Protein AF-A0A9W7BAG3-F1 (afdb_monomer)

Organism: NCBI:txid1606541

Mean predicted aligned error: 18.71 Å

Solvent-accessible surface area (backbone atoms only — not comparable to full-atom values): 19758 Å² total; per-residue (Å²): 133,78,56,61,66,63,49,52,52,49,26,45,63,66,62,40,63,41,40,92,86,76,67,44,75,57,48,69,66,54,30,44,53,49,43,56,49,46,57,57,50,48,70,76,49,62,87,47,95,82,71,78,76,61,87,60,51,58,38,55,54,50,51,54,59,67,64,69,66,74,93,66,67,92,86,47,59,72,59,51,52,50,51,52,49,53,49,29,53,51,48,28,64,55,56,59,51,60,64,76,71,51,81,78,77,79,79,56,95,79,61,89,77,81,78,69,74,63,63,65,50,52,60,56,49,54,54,52,51,55,56,53,65,74,70,69,81,72,89,81,87,78,89,73,80,80,89,81,87,84,84,83,85,85,82,77,89,83,78,68,77,76,58,55,62,62,49,50,62,48,52,52,51,52,48,54,51,48,51,53,49,52,48,51,51,52,51,50,50,53,52,49,53,52,53,51,53,50,51,54,52,50,54,52,50,48,54,50,51,53,49,52,53,49,54,52,47,52,54,49,53,52,49,54,50,51,51,53,49,53,52,52,54,50,54,51,50,52,52,51,55,50,51,50,53,54,50,56,49,52,52,52,53,48,52,51,50,50,51,50,51,52,50,52,50,54,50,52,53,52,50,51,52,52,48,52,54,50,54,52,49,54,49,51,54,50,51,52,52,49,50,51,53,50,51,50,49,54,48,51,64,39,41,11,75,71,80,62,50,66,30,93,44,69,90,52,57,42,70,59,94,89,43,46,16,61,35,73,67,48,52,56,63,70,81,106

Secondary structure (DSSP, 8-state):
---HHHHHHHHHHTT--B-TTT-PBPPHHHHHHHHHHHHHHHHHHTTSTT-PPPSS-HHHHHHHHHH------TT-HHHHHHHHHHHHHHHHHHS--GGGTSSSS---SS------THHHHHHHHHHHHHHHHHHS-S---------SS-SSS-S--SSTTSHHHHHHHHHHHHHHHHHHHHHHHHHHHHHHHHHHHHHHHHHHHHHHHHHHHHHHHHHHHHHHHHHHHHHHHHHHHHHHHHHHHHHHHHHHHHHHHHHHHHHHHHHHHHHHHHHHHHHHHHHHHHHHHHHHHHHHHHHHT-B-TTT-PBPS-GGG-EEETTEEESSHHHHHHH--

pLDDT: mean 80.04, std 18.03, range [38.84, 98.44]

Radius of gyration: 63.0 Å; Cα contacts (8 Å, |Δi|>4): 132; chains: 1; bounding box: 137×54×191 Å

Sequence (336 aa):
LFDPLSLSAYVISRNKFESPLTRQEMTQADCKRLDEHLAKYKHHFASNDFYEPASVSVSEAYALYKSIKVDAPSADQDRLDAIRSVAGMALQNLFSYNVWRSGAVQSHEEGLTIIDDDELVAEASDEYFRSNNAAGLNEGGMDEVFPELSLEATRKGEGYKADIEGVKGVVERAAEEKEREDERRREEERRRRVVEARLRVERAAERRRLKLMHEDRIKRESREEAEKRTMVEEARRDIEEWRKRMFDEAERTKEERDKIKKAAKKKRDKERQKEKKRVERERKEIEEKQKKIEEEKKMASLKCTKCGEGIPRPSDVFVRSELPFCSTKCSRSHFL

Structure (mmCIF, N/CA/C/O backbone):
data_AF-A0A9W7BAG3-F1
#
_entry.id   AF-A0A9W7BAG3-F1
#
loop_
_atom_site.group_PDB
_atom_site.id
_atom_site.type_symbol
_atom_site.label_atom_id
_atom_site.label_alt_id
_atom_site.label_comp_id
_atom_site.label_asym_id
_atom_site.label_entity_id
_atom_site.label_seq_id
_atom_site.pdbx_PDB_ins_code
_atom_site.Cartn_x
_atom_site.Cartn_y
_atom_site.Cartn_z
_atom_site.occupancy
_atom_site.B_iso_or_equiv
_atom_site.auth_seq_id
_atom_site.auth_comp_id
_atom_site.auth_asym_id
_atom_site.auth_atom_id
_atom_site.pdbx_PDB_model_num
ATOM 1 N N . LEU A 1 1 ? 17.141 34.973 -18.698 1.00 65.69 1 LEU A N 1
ATOM 2 C CA . LEU A 1 1 ? 15.781 34.579 -18.264 1.00 65.69 1 LEU A CA 1
ATOM 3 C C . LEU A 1 1 ? 15.817 33.091 -17.968 1.00 65.69 1 LEU A C 1
ATOM 5 O O . LEU A 1 1 ? 16.416 32.375 -18.758 1.00 65.69 1 LEU A O 1
ATOM 9 N N . PHE A 1 2 ? 15.281 32.648 -16.829 1.00 79.81 2 PHE A N 1
ATOM 10 C CA . PHE A 1 2 ? 15.176 31.212 -16.557 1.00 79.81 2 PHE A CA 1
ATOM 11 C C . PHE A 1 2 ? 14.134 30.597 -17.482 1.00 79.81 2 PHE A C 1
ATOM 13 O O . PHE A 1 2 ? 13.096 31.211 -17.734 1.00 79.81 2 PHE A O 1
ATOM 20 N N . ASP A 1 3 ? 14.420 29.392 -17.960 1.00 86.75 3 ASP A N 1
ATOM 21 C CA . ASP A 1 3 ? 13.412 28.551 -18.585 1.00 86.75 3 ASP A CA 1
ATOM 22 C C . ASP A 1 3 ? 12.251 28.342 -17.583 1.00 86.75 3 ASP A C 1
ATOM 24 O O . ASP A 1 3 ? 12.504 27.970 -16.429 1.00 86.75 3 ASP A O 1
ATOM 28 N N . PRO A 1 4 ? 10.991 28.635 -17.966 1.00 87.25 4 PRO A N 1
ATOM 29 C CA . PRO A 1 4 ? 9.834 28.511 -17.078 1.00 87.25 4 PRO A CA 1
ATOM 30 C C . PRO A 1 4 ? 9.686 27.106 -16.489 1.00 87.25 4 PRO A C 1
ATOM 32 O O . PRO A 1 4 ? 9.274 26.975 -15.334 1.00 87.25 4 PRO A O 1
ATOM 35 N N . LEU A 1 5 ? 10.051 26.066 -17.247 1.00 85.62 5 LEU A N 1
ATOM 36 C CA . LEU A 1 5 ? 9.988 24.689 -16.776 1.00 85.62 5 LEU A CA 1
ATOM 37 C C . LEU A 1 5 ? 10.991 24.464 -15.643 1.00 85.62 5 LEU A C 1
ATOM 39 O O . LEU A 1 5 ? 10.605 24.073 -14.540 1.00 85.62 5 LEU A O 1
ATOM 43 N N . SER A 1 6 ? 12.252 24.816 -15.881 1.00 85.75 6 SER A N 1
ATOM 44 C CA . SER A 1 6 ? 13.327 24.749 -14.889 1.00 85.75 6 SER A CA 1
ATOM 45 C C . SER A 1 6 ? 13.012 25.555 -13.625 1.00 85.75 6 SER A C 1
ATOM 47 O O . SER A 1 6 ? 13.254 25.088 -12.510 1.00 85.75 6 SER A O 1
ATOM 49 N N . LEU A 1 7 ? 12.422 26.746 -13.776 1.00 89.75 7 LEU A N 1
ATOM 50 C CA . LEU A 1 7 ? 12.014 27.579 -12.644 1.00 89.75 7 LEU A CA 1
ATOM 51 C C . LEU A 1 7 ? 10.893 26.925 -11.823 1.00 89.75 7 LEU A C 1
ATOM 53 O O . LEU A 1 7 ? 10.971 26.908 -10.596 1.00 89.75 7 LEU A O 1
ATOM 57 N N . SER A 1 8 ? 9.877 26.357 -12.479 1.00 88.69 8 SER A N 1
ATOM 58 C CA . SER A 1 8 ? 8.786 25.654 -11.791 1.00 88.69 8 SER A CA 1
ATOM 59 C C . SER A 1 8 ? 9.286 24.419 -11.034 1.00 88.69 8 SER A C 1
ATOM 61 O O . SER A 1 8 ? 8.992 24.258 -9.848 1.00 88.69 8 SER A O 1
ATOM 63 N N . ALA A 1 9 ? 10.137 23.610 -11.673 1.00 84.62 9 ALA A N 1
ATOM 64 C CA . ALA A 1 9 ? 10.753 22.443 -11.059 1.00 84.62 9 ALA A CA 1
ATOM 65 C C . ALA A 1 9 ? 11.613 22.834 -9.849 1.00 84.62 9 ALA A C 1
ATOM 67 O O . ALA A 1 9 ? 11.531 22.194 -8.801 1.00 84.62 9 ALA A O 1
ATOM 68 N N . TYR A 1 10 ? 12.396 23.913 -9.949 1.00 87.44 10 TYR A N 1
ATOM 69 C CA . TYR A 1 10 ? 13.210 24.414 -8.842 1.00 87.44 10 TYR A CA 1
ATOM 70 C C . TYR A 1 10 ? 12.358 24.830 -7.637 1.00 87.44 10 TYR A C 1
ATOM 72 O O . TYR A 1 10 ? 12.598 24.365 -6.523 1.00 87.44 10 TYR A O 1
ATOM 80 N N . VAL A 1 11 ? 11.352 25.679 -7.858 1.00 90.00 11 VAL A N 1
ATOM 81 C CA . VAL A 1 11 ? 10.529 26.248 -6.781 1.00 90.00 11 VAL A CA 1
ATOM 82 C C . VAL A 1 11 ? 9.774 25.157 -6.020 1.00 90.00 11 VAL A C 1
ATOM 84 O O . VAL A 1 11 ? 9.740 25.162 -4.785 1.00 90.00 11 VAL A O 1
ATOM 87 N N . ILE A 1 12 ? 9.226 24.182 -6.746 1.00 85.56 12 ILE A N 1
ATOM 88 C CA . ILE A 1 12 ? 8.443 23.103 -6.149 1.00 85.56 12 ILE A CA 1
ATOM 89 C C . ILE A 1 12 ? 9.343 22.046 -5.505 1.00 85.56 12 ILE A C 1
ATOM 91 O O . ILE A 1 12 ? 9.090 21.645 -4.371 1.00 85.56 12 ILE A O 1
ATOM 95 N N . SER A 1 13 ? 10.434 21.643 -6.168 1.00 82.25 13 SER A N 1
ATOM 96 C CA . SER A 1 13 ? 11.367 20.663 -5.595 1.00 82.25 13 SER A CA 1
ATOM 97 C C . SER A 1 13 ? 12.042 21.180 -4.332 1.00 82.25 13 SER A C 1
ATOM 99 O O . SER A 1 13 ? 12.207 20.445 -3.366 1.00 82.25 13 SER A O 1
ATOM 101 N N . ARG A 1 14 ? 12.394 22.463 -4.278 1.00 83.75 14 ARG A N 1
ATOM 102 C CA . ARG A 1 14 ? 12.977 23.049 -3.068 1.00 83.75 14 ARG A CA 1
ATOM 103 C C . ARG A 1 14 ? 11.933 23.411 -2.019 1.00 83.75 14 ARG A C 1
ATOM 105 O O . ARG A 1 14 ? 12.333 23.753 -0.910 1.00 83.75 14 ARG A O 1
ATOM 112 N N . ASN A 1 15 ? 10.641 23.338 -2.350 1.00 84.75 15 ASN A N 1
ATOM 113 C CA . ASN A 1 15 ? 9.541 23.844 -1.530 1.00 84.75 15 ASN A CA 1
ATOM 114 C C . ASN A 1 15 ? 9.804 25.289 -1.049 1.00 84.75 15 ASN A C 1
ATOM 116 O O . ASN A 1 15 ? 9.555 25.646 0.105 1.00 84.75 15 ASN A O 1
ATOM 120 N N . LYS A 1 16 ? 10.398 26.102 -1.933 1.00 88.75 16 LYS A N 1
ATOM 121 C CA . LYS A 1 16 ? 10.811 27.488 -1.682 1.00 88.75 16 LYS A CA 1
ATOM 122 C C . LYS A 1 16 ? 10.316 28.352 -2.828 1.00 88.75 16 LYS A C 1
ATOM 124 O O . LYS A 1 16 ? 10.914 28.384 -3.901 1.00 88.75 16 LYS A O 1
ATOM 129 N N . PHE A 1 17 ? 9.217 29.054 -2.581 1.00 92.25 17 PHE A N 1
ATOM 130 C CA . PHE A 1 17 ? 8.607 29.985 -3.527 1.00 92.25 17 PHE A CA 1
ATOM 131 C C . PHE A 1 17 ? 9.328 31.328 -3.483 1.00 92.25 17 PHE A C 1
ATOM 133 O O . PHE A 1 17 ? 8.771 32.338 -3.069 1.00 92.25 17 PHE A O 1
ATOM 140 N N . GLU A 1 18 ? 10.591 31.313 -3.896 1.00 94.25 18 GLU A N 1
ATOM 141 C CA . GLU A 1 18 ? 11.476 32.470 -3.983 1.00 94.25 18 GLU A CA 1
ATOM 142 C C . GLU A 1 18 ? 12.149 32.492 -5.357 1.00 94.25 18 GLU A C 1
ATOM 144 O O . GLU A 1 18 ? 12.493 31.452 -5.924 1.00 94.25 18 GLU A O 1
ATOM 149 N N . SER A 1 19 ? 12.383 33.690 -5.885 1.00 89.88 19 SER A N 1
ATOM 150 C CA . SER A 1 19 ? 13.170 33.860 -7.105 1.00 89.88 19 SER A CA 1
ATOM 151 C C . SER A 1 19 ? 14.624 33.428 -6.862 1.00 89.88 19 SER A C 1
ATOM 153 O O . SER A 1 19 ? 15.270 33.977 -5.966 1.00 89.88 19 SER A O 1
ATOM 155 N N . PRO A 1 20 ? 15.202 32.513 -7.664 1.00 87.44 20 PRO A N 1
ATOM 156 C CA . PRO A 1 20 ? 16.574 32.043 -7.456 1.00 87.44 20 PRO A CA 1
ATOM 157 C C . PRO A 1 20 ? 17.629 33.149 -7.625 1.00 87.44 20 PRO A C 1
ATOM 159 O O . PRO A 1 20 ? 18.723 33.035 -7.076 1.00 87.44 20 PRO A O 1
ATOM 162 N N . LEU A 1 21 ? 17.311 34.229 -8.352 1.00 87.69 21 LEU A N 1
ATOM 163 C CA . LEU A 1 21 ? 18.222 35.360 -8.563 1.00 87.69 21 LEU A CA 1
ATOM 164 C C . LEU A 1 21 ? 18.123 36.408 -7.465 1.00 87.69 21 LEU A C 1
ATOM 166 O O . LEU A 1 21 ? 19.133 36.851 -6.930 1.00 87.69 21 LEU A O 1
ATOM 170 N N . THR A 1 22 ? 16.900 36.842 -7.167 1.00 91.81 22 THR A N 1
ATOM 171 C CA . THR A 1 22 ? 16.671 37.982 -6.273 1.00 91.81 22 THR A CA 1
ATOM 172 C C . THR A 1 22 ? 16.445 37.551 -4.833 1.00 91.81 22 THR A C 1
ATOM 174 O O . THR A 1 22 ? 16.471 38.398 -3.946 1.00 91.81 22 THR A O 1
ATOM 177 N N . ARG A 1 23 ? 16.212 36.250 -4.594 1.00 91.62 23 ARG A N 1
ATOM 178 C CA . ARG A 1 23 ? 15.784 35.677 -3.305 1.00 91.62 23 ARG A CA 1
ATOM 179 C C . ARG A 1 23 ? 14.525 36.335 -2.736 1.00 91.62 23 ARG A C 1
ATOM 181 O O . ARG A 1 23 ? 14.248 36.241 -1.548 1.00 91.62 23 ARG A O 1
ATOM 188 N N . GLN A 1 24 ? 13.771 37.032 -3.582 1.00 94.50 24 GLN A N 1
ATOM 189 C CA . GLN A 1 24 ? 12.515 37.652 -3.200 1.00 94.50 24 GLN A CA 1
ATOM 190 C C . GLN A 1 24 ? 11.423 36.584 -3.191 1.00 94.50 24 GLN A C 1
ATOM 192 O O . GLN A 1 24 ? 11.338 35.789 -4.133 1.00 94.50 24 GLN A O 1
ATOM 197 N N . GLU A 1 25 ? 10.590 36.585 -2.149 1.00 93.75 25 GLU A N 1
ATOM 198 C CA . GLU A 1 25 ? 9.412 35.722 -2.081 1.00 93.75 25 GLU A CA 1
ATOM 199 C C . GLU A 1 25 ? 8.500 35.968 -3.287 1.00 93.75 25 GLU A C 1
ATOM 201 O O . GLU A 1 25 ? 8.155 37.105 -3.617 1.00 93.75 25 GLU A O 1
ATOM 206 N N . MET A 1 26 ? 8.099 34.882 -3.939 1.00 94.50 26 MET A N 1
ATOM 207 C CA . MET A 1 26 ? 7.133 34.907 -5.023 1.00 94.50 26 MET A CA 1
ATOM 208 C C . MET A 1 26 ? 5.734 35.103 -4.452 1.00 94.50 26 MET A C 1
ATOM 210 O O . MET A 1 26 ? 5.315 34.457 -3.482 1.00 94.50 26 MET A O 1
ATOM 214 N N . THR A 1 27 ? 4.976 35.986 -5.087 1.00 96.00 27 THR A N 1
ATOM 215 C CA . THR A 1 27 ? 3.562 36.155 -4.776 1.00 96.00 27 THR A CA 1
ATOM 216 C C . THR A 1 27 ? 2.727 35.102 -5.503 1.00 96.00 27 THR A C 1
ATOM 218 O O . THR A 1 27 ? 3.156 34.478 -6.479 1.00 96.00 27 THR A O 1
ATOM 221 N N . GLN A 1 28 ? 1.476 34.934 -5.076 1.00 95.31 28 GLN A N 1
ATOM 222 C CA . GLN A 1 28 ? 0.523 34.090 -5.799 1.00 95.31 28 GLN A CA 1
ATOM 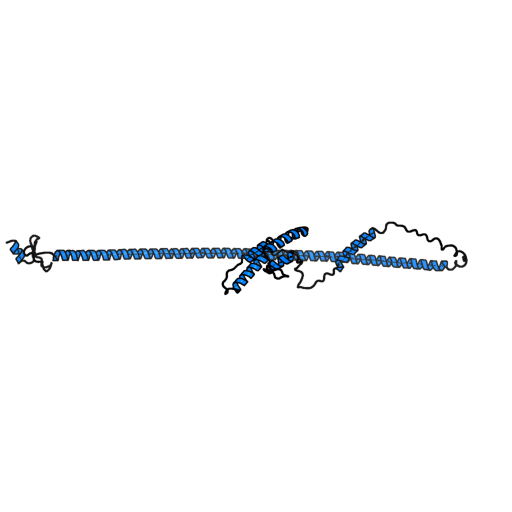223 C C . GLN A 1 28 ? 0.307 34.574 -7.245 1.00 95.31 28 GLN A C 1
ATOM 225 O O . GLN A 1 28 ? 0.079 33.761 -8.140 1.00 95.31 28 GLN A O 1
ATOM 230 N N . ALA A 1 29 ? 0.397 35.887 -7.487 1.00 96.50 29 ALA A N 1
ATOM 231 C CA . ALA A 1 29 ? 0.298 36.456 -8.827 1.00 96.50 29 ALA A CA 1
ATOM 232 C C . ALA A 1 29 ? 1.479 36.029 -9.714 1.00 96.50 29 ALA A C 1
ATOM 234 O O . ALA A 1 29 ? 1.270 35.710 -10.881 1.00 96.50 29 ALA A O 1
ATOM 235 N N . ASP A 1 30 ? 2.692 35.946 -9.161 1.00 95.38 30 ASP A N 1
ATOM 236 C CA . ASP A 1 30 ? 3.875 35.476 -9.894 1.00 95.38 30 ASP A CA 1
ATOM 237 C C . ASP A 1 30 ? 3.765 33.990 -10.250 1.00 95.38 30 ASP A C 1
ATOM 239 O O . ASP A 1 30 ? 4.087 33.596 -11.369 1.00 95.38 30 ASP A O 1
ATOM 243 N N . CYS A 1 31 ? 3.229 33.176 -9.335 1.00 94.75 31 CYS A N 1
ATOM 244 C CA . CYS A 1 31 ? 2.972 31.757 -9.591 1.00 94.75 31 CYS A CA 1
ATOM 245 C C . CYS A 1 31 ? 1.936 31.562 -10.712 1.00 94.75 31 CYS A C 1
ATOM 247 O O .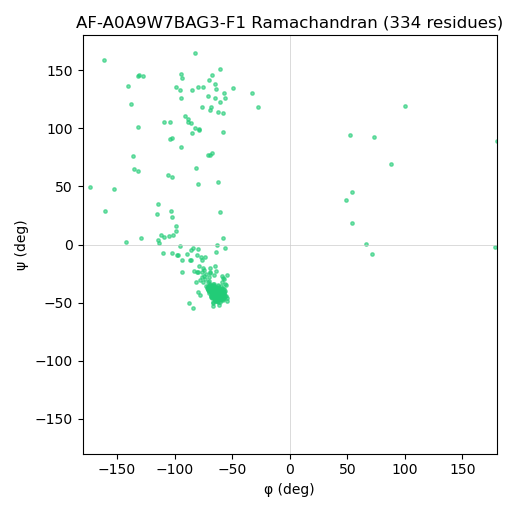 CYS A 1 31 ? 2.140 30.732 -11.591 1.00 94.75 31 CYS A O 1
ATOM 249 N N . LYS A 1 32 ? 0.870 32.378 -10.743 1.00 95.00 32 LYS A N 1
ATOM 250 C CA . LYS A 1 32 ? -0.113 32.366 -11.843 1.00 95.00 32 LYS A CA 1
ATOM 251 C C . LYS A 1 32 ? 0.498 32.780 -13.182 1.00 95.00 32 LYS A C 1
ATOM 253 O O . LYS A 1 32 ? 0.233 32.140 -14.193 1.00 95.00 32 LYS A O 1
ATOM 258 N N . ARG A 1 33 ? 1.350 33.812 -13.200 1.00 94.69 33 ARG A N 1
ATOM 259 C CA . ARG A 1 33 ? 2.077 34.211 -14.420 1.00 94.69 33 ARG A CA 1
ATOM 260 C C . ARG A 1 33 ? 2.988 33.092 -14.923 1.00 94.69 33 ARG A C 1
ATOM 262 O O . ARG A 1 33 ? 3.108 32.907 -16.131 1.00 94.69 33 ARG A O 1
ATOM 269 N N . LEU A 1 34 ? 3.616 32.344 -14.013 1.00 92.38 34 LEU A N 1
ATOM 270 C CA . LEU A 1 34 ? 4.432 31.186 -14.368 1.00 92.38 34 LEU A CA 1
ATOM 271 C C . LEU A 1 34 ? 3.578 30.059 -14.968 1.00 92.38 34 LEU A C 1
ATOM 273 O O . LEU A 1 34 ? 3.964 29.510 -15.996 1.00 92.38 34 LEU A O 1
ATOM 277 N N . ASP A 1 35 ? 2.398 29.783 -14.407 1.00 92.75 35 ASP A N 1
ATOM 278 C CA . ASP A 1 35 ? 1.435 28.825 -14.973 1.00 92.75 35 ASP A CA 1
ATOM 279 C C . ASP A 1 35 ? 0.972 29.227 -16.384 1.00 92.75 35 ASP A C 1
ATOM 281 O O . ASP A 1 35 ? 0.971 28.403 -17.301 1.00 92.75 35 ASP A O 1
ATOM 285 N N . GLU A 1 36 ? 0.641 30.505 -16.598 1.00 92.25 36 GLU A N 1
ATOM 286 C CA . GLU A 1 36 ? 0.296 31.042 -17.924 1.00 92.25 36 GLU A CA 1
ATOM 287 C C . GLU A 1 36 ? 1.454 30.893 -18.920 1.00 92.25 36 GLU A C 1
ATOM 289 O O . GLU A 1 36 ? 1.245 30.575 -20.094 1.00 92.25 36 GLU A O 1
ATOM 294 N N . HIS A 1 37 ? 2.690 31.108 -18.464 1.00 90.44 37 HIS A N 1
ATOM 295 C CA . HIS A 1 37 ? 3.878 30.961 -19.297 1.00 90.44 37 HIS A CA 1
ATOM 296 C C . HIS A 1 37 ? 4.156 29.490 -19.637 1.00 90.44 37 HIS A C 1
ATOM 298 O O . HIS A 1 37 ? 4.463 29.182 -20.787 1.00 90.44 37 HIS A O 1
ATOM 304 N N . LEU A 1 38 ? 3.979 28.570 -18.684 1.00 87.31 38 LEU A N 1
ATOM 305 C CA . LEU A 1 38 ? 4.059 27.124 -18.915 1.00 87.31 38 LEU A CA 1
ATOM 306 C C . LEU A 1 38 ? 2.984 26.650 -19.899 1.00 87.31 38 LEU A C 1
ATOM 308 O O . LEU A 1 38 ? 3.274 25.830 -20.766 1.00 87.31 38 LEU A O 1
ATOM 312 N N . ALA A 1 39 ? 1.762 27.186 -19.821 1.00 86.62 39 ALA A N 1
ATOM 313 C CA . ALA A 1 39 ? 0.695 26.873 -20.770 1.00 86.62 39 ALA A CA 1
ATOM 314 C C . ALA A 1 39 ? 1.054 27.300 -22.203 1.00 86.62 39 ALA A C 1
ATOM 316 O O . ALA A 1 39 ? 0.868 26.527 -23.141 1.00 86.62 39 ALA A O 1
ATOM 317 N N . LYS A 1 40 ? 1.649 28.488 -22.377 1.00 85.75 40 LYS A N 1
ATOM 318 C CA . LYS A 1 40 ? 2.177 28.937 -23.679 1.00 85.75 40 LYS A CA 1
ATOM 319 C C . LYS A 1 40 ? 3.343 28.067 -24.157 1.00 85.75 40 LYS A C 1
ATOM 321 O O . LYS A 1 40 ? 3.416 27.742 -25.337 1.00 85.75 40 LYS A O 1
ATOM 326 N N . TYR A 1 41 ? 4.222 27.658 -23.241 1.00 81.12 41 TYR A N 1
ATOM 327 C CA . TYR A 1 41 ? 5.378 26.811 -23.541 1.00 81.12 41 TYR A CA 1
ATOM 328 C C . TYR A 1 41 ? 4.966 25.403 -24.007 1.00 81.12 41 TYR A C 1
ATOM 330 O O . TYR A 1 41 ? 5.575 24.863 -24.927 1.00 81.12 41 TYR A O 1
ATOM 338 N N . LYS A 1 42 ? 3.875 24.839 -23.462 1.00 74.25 42 LYS A N 1
ATOM 339 C CA . LYS A 1 42 ? 3.303 23.553 -23.911 1.00 74.25 42 LYS A CA 1
ATOM 340 C C . LYS A 1 42 ? 2.956 23.555 -25.400 1.00 74.25 42 LYS A C 1
ATOM 342 O O . LYS A 1 42 ? 3.230 22.575 -26.082 1.00 74.25 42 LYS A O 1
ATOM 347 N N . HIS A 1 43 ? 2.414 24.654 -25.924 1.00 69.69 43 HIS A N 1
ATOM 348 C CA . HIS A 1 43 ? 2.086 24.754 -27.350 1.00 69.69 43 HIS A CA 1
ATOM 349 C C . HIS A 1 43 ? 3.321 24.724 -28.260 1.00 69.69 43 HIS A C 1
ATOM 351 O O . HIS A 1 43 ? 3.213 24.272 -29.395 1.00 69.69 43 HIS A O 1
ATOM 357 N N . HIS A 1 44 ? 4.491 25.145 -27.769 1.00 68.56 44 HIS A N 1
ATOM 358 C CA . HIS A 1 44 ? 5.739 25.101 -28.534 1.00 68.56 44 HIS A CA 1
ATOM 359 C C . HIS A 1 44 ? 6.359 23.699 -28.630 1.00 68.56 44 HIS A C 1
ATOM 361 O O . HIS A 1 44 ? 7.098 23.444 -29.574 1.00 68.56 44 HIS A O 1
ATOM 367 N N . PHE A 1 45 ? 6.047 22.795 -27.695 1.00 63.25 45 PHE A N 1
ATOM 368 C CA . PHE A 1 45 ? 6.607 21.435 -27.638 1.00 63.25 45 PHE A CA 1
ATOM 369 C C . PHE A 1 45 ? 5.572 20.327 -27.875 1.00 63.25 45 PHE A C 1
ATOM 371 O O . PHE A 1 45 ? 5.915 19.149 -27.824 1.00 63.25 45 PHE A O 1
ATOM 378 N N . ALA A 1 46 ? 4.322 20.685 -28.185 1.00 57.06 46 ALA A N 1
ATOM 379 C CA . ALA A 1 46 ? 3.235 19.745 -28.465 1.00 57.06 46 ALA A CA 1
ATOM 380 C C . ALA A 1 46 ? 3.454 18.868 -29.716 1.00 57.06 46 ALA A C 1
ATOM 382 O O . ALA A 1 46 ? 2.663 17.964 -29.954 1.00 57.06 46 ALA A O 1
ATOM 383 N N . SER A 1 47 ? 4.509 19.098 -30.509 1.00 58.72 47 SER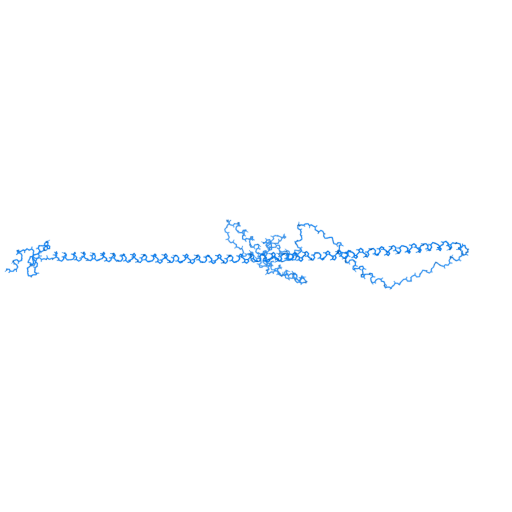 A N 1
ATOM 384 C CA . SER A 1 47 ? 4.928 18.172 -31.571 1.00 58.72 47 SER A CA 1
ATOM 385 C C . SER A 1 47 ? 5.685 16.945 -31.052 1.00 58.72 47 SER A C 1
ATOM 387 O O . SER A 1 47 ? 5.924 16.021 -31.822 1.00 58.72 47 SER A O 1
ATOM 389 N N . ASN A 1 48 ? 6.078 16.926 -29.774 1.00 57.59 48 ASN A N 1
ATOM 390 C CA . ASN A 1 48 ? 6.683 15.766 -29.131 1.00 57.59 48 ASN A CA 1
ATOM 391 C C . ASN A 1 48 ? 5.635 15.097 -28.229 1.00 57.59 48 ASN A C 1
ATOM 393 O O . ASN A 1 48 ? 5.368 15.582 -27.130 1.00 57.59 48 ASN A O 1
ATOM 397 N N . ASP A 1 49 ? 5.095 13.953 -28.662 1.00 59.56 49 ASP A N 1
ATOM 398 C CA . ASP A 1 49 ? 4.081 13.119 -27.973 1.00 59.56 49 ASP A CA 1
ATOM 399 C C . ASP A 1 49 ? 4.477 12.620 -26.559 1.00 59.56 49 ASP A C 1
ATOM 401 O O . ASP A 1 49 ? 3.766 11.839 -25.931 1.00 59.56 49 ASP A O 1
ATOM 405 N N . PHE A 1 50 ? 5.617 13.057 -26.027 1.00 59.56 50 PHE A N 1
ATOM 406 C CA . PHE A 1 50 ? 6.184 12.600 -24.758 1.00 59.56 50 PHE A CA 1
ATOM 407 C C . PHE A 1 50 ? 5.833 13.474 -23.548 1.00 59.56 50 PHE A C 1
ATOM 409 O O . PHE A 1 50 ? 6.250 13.162 -22.432 1.00 59.56 50 PHE A O 1
ATOM 416 N N . TYR A 1 51 ? 5.092 14.569 -23.729 1.00 61.31 51 TYR A N 1
ATOM 417 C CA . TYR A 1 51 ? 4.806 15.507 -22.643 1.00 61.31 51 TYR A CA 1
ATOM 418 C C . TYR A 1 51 ? 3.396 15.329 -22.070 1.00 61.31 51 TYR A C 1
ATOM 420 O O . TYR A 1 51 ? 2.435 15.956 -22.513 1.00 61.31 51 TYR A O 1
ATOM 428 N N . GLU A 1 52 ? 3.273 14.502 -21.029 1.00 62.31 52 GLU A N 1
ATOM 429 C CA . GL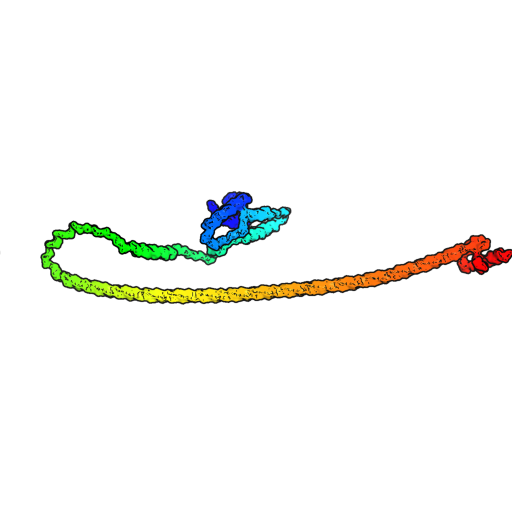U A 1 52 ? 2.079 14.520 -20.180 1.00 62.31 52 GLU A CA 1
ATOM 430 C C . GLU A 1 52 ? 2.071 15.806 -19.335 1.00 62.31 52 GLU A C 1
ATOM 432 O O . GLU A 1 52 ? 3.062 16.114 -18.662 1.00 62.31 52 GLU A O 1
ATOM 437 N N . PRO A 1 53 ? 0.978 16.588 -19.349 1.00 60.09 53 PRO A N 1
ATOM 438 C CA . PRO A 1 53 ? 0.890 17.779 -18.526 1.00 60.09 53 PRO A CA 1
ATOM 439 C C . PRO A 1 53 ? 0.927 17.386 -17.046 1.00 60.09 53 PRO A C 1
ATOM 441 O O . PRO A 1 53 ? 0.191 16.501 -16.618 1.00 60.09 53 PRO A O 1
ATOM 444 N N . ALA A 1 54 ? 1.742 18.090 -16.254 1.00 61.34 54 ALA A N 1
ATOM 445 C CA . ALA A 1 54 ? 1.669 18.000 -14.799 1.00 61.34 54 ALA A CA 1
ATOM 446 C C . ALA A 1 54 ? 0.213 18.179 -14.330 1.00 61.34 54 ALA A C 1
ATOM 448 O O . ALA A 1 54 ? -0.491 19.073 -14.812 1.00 61.34 54 ALA A O 1
ATOM 449 N N . SER A 1 55 ? -0.228 17.326 -13.404 1.00 65.50 55 SER A N 1
ATOM 450 C CA . SER A 1 55 ? -1.611 17.297 -12.918 1.00 65.50 55 SER A CA 1
ATOM 451 C C . SER A 1 55 ? -1.964 18.461 -11.990 1.00 65.50 55 SER A C 1
ATOM 453 O O . SER A 1 55 ? -3.135 18.635 -11.670 1.00 65.50 55 SER A O 1
ATOM 455 N N . VAL A 1 56 ? -0.972 19.233 -11.537 1.00 77.19 56 VAL A N 1
ATOM 456 C CA . VAL A 1 56 ? -1.131 20.317 -10.556 1.00 77.19 56 VAL A CA 1
ATOM 457 C C . VAL A 1 56 ? -0.425 21.578 -11.070 1.00 77.19 56 VAL A C 1
ATOM 459 O O . VAL A 1 56 ? 0.601 21.481 -11.746 1.00 77.19 56 VAL A O 1
ATOM 462 N N . SER A 1 57 ? -0.981 22.761 -10.790 1.00 89.50 57 SER A N 1
ATOM 463 C CA . SER A 1 57 ? -0.436 24.063 -11.228 1.00 89.50 57 SER A CA 1
ATOM 464 C C . SER A 1 57 ? 0.459 24.718 -10.166 1.00 89.50 57 SER A C 1
ATOM 466 O O . SER A 1 57 ? 0.208 24.587 -8.969 1.00 89.50 57 SER A O 1
ATOM 468 N N . VAL A 1 58 ? 1.507 25.457 -10.545 1.00 90.50 58 VAL A N 1
ATOM 469 C CA . VAL A 1 58 ? 2.446 26.077 -9.584 1.00 90.50 58 VAL A CA 1
ATOM 470 C C . VAL A 1 58 ? 1.706 26.967 -8.577 1.00 90.50 58 VAL A C 1
ATOM 472 O O . VAL A 1 58 ? 2.063 27.014 -7.398 1.00 90.50 58 VAL A O 1
ATOM 475 N N . SER A 1 59 ? 0.637 27.640 -9.008 1.00 93.38 59 SER A N 1
ATOM 476 C CA . SER A 1 59 ? -0.226 28.425 -8.122 1.00 93.38 59 SER A CA 1
ATOM 477 C C . SER A 1 59 ? -1.016 27.586 -7.105 1.00 93.38 59 SER A C 1
ATOM 479 O O . SER A 1 59 ? -1.192 28.037 -5.969 1.00 93.38 59 SER A O 1
ATOM 481 N N . GLU A 1 60 ? -1.439 26.366 -7.443 1.00 90.00 60 GLU A N 1
ATOM 482 C CA . GLU A 1 60 ? -2.012 25.404 -6.488 1.00 90.00 60 GLU A CA 1
ATOM 483 C C . GLU A 1 60 ? -0.959 24.893 -5.500 1.00 90.00 60 GLU A C 1
ATOM 485 O O . GLU A 1 60 ? -1.228 24.834 -4.299 1.00 90.00 60 GLU A O 1
ATOM 490 N N . ALA A 1 61 ? 0.261 24.609 -5.970 1.00 89.25 61 ALA A N 1
ATOM 491 C CA . ALA A 1 61 ? 1.387 24.251 -5.102 1.00 89.25 61 ALA A CA 1
ATOM 492 C C . ALA A 1 61 ? 1.651 25.341 -4.056 1.00 89.25 61 ALA A C 1
ATOM 494 O O . ALA A 1 61 ? 1.825 25.055 -2.872 1.00 89.25 61 ALA A O 1
ATOM 495 N N . TYR A 1 62 ? 1.636 26.603 -4.496 1.00 91.69 62 TYR A N 1
ATOM 496 C CA . TYR A 1 62 ? 1.802 27.766 -3.629 1.00 91.69 62 TYR A CA 1
ATOM 497 C C . TYR A 1 62 ? 0.670 27.885 -2.602 1.00 91.69 62 TYR A C 1
ATOM 499 O O . TYR A 1 62 ? 0.918 28.169 -1.428 1.00 91.69 62 TYR A O 1
ATOM 507 N N . ALA A 1 63 ? -0.579 27.658 -3.023 1.00 89.94 63 ALA A N 1
ATOM 508 C CA . ALA A 1 63 ? -1.731 27.668 -2.126 1.00 89.94 63 ALA A CA 1
ATOM 509 C C . ALA A 1 63 ? -1.620 26.569 -1.058 1.00 89.94 63 ALA A C 1
ATOM 511 O O . ALA A 1 63 ? -1.818 26.850 0.126 1.00 89.94 63 ALA A O 1
ATOM 512 N N . LEU A 1 64 ? -1.225 25.354 -1.451 1.00 87.00 64 LEU A N 1
ATOM 513 C CA . LEU A 1 64 ? -0.961 24.253 -0.524 1.00 87.00 64 LEU A CA 1
ATOM 514 C C . LEU A 1 64 ? 0.172 24.606 0.444 1.00 87.00 64 LEU A C 1
ATOM 516 O O . LEU A 1 64 ? -0.008 24.484 1.655 1.00 87.00 64 LEU A O 1
ATOM 520 N N . TYR A 1 65 ? 1.285 25.140 -0.057 1.00 87.12 65 TYR A N 1
ATOM 521 C CA . TYR A 1 65 ? 2.398 25.616 0.764 1.00 87.12 65 TYR A CA 1
ATOM 522 C C . TYR A 1 65 ? 1.960 26.646 1.818 1.00 87.12 65 TYR A C 1
ATOM 524 O O . TYR A 1 65 ? 2.255 26.488 3.002 1.00 87.12 65 TYR A O 1
ATOM 532 N N . LYS A 1 66 ? 1.186 27.668 1.425 1.00 87.94 66 LYS A N 1
ATOM 533 C CA . LYS A 1 66 ? 0.647 28.680 2.352 1.00 87.94 66 LYS A CA 1
ATOM 534 C C . LYS A 1 66 ? -0.421 28.125 3.300 1.00 87.94 66 LYS A C 1
ATOM 536 O O . LYS A 1 66 ? -0.610 28.710 4.365 1.00 87.94 66 LYS A O 1
ATOM 541 N N . SER A 1 67 ? -1.118 27.046 2.933 1.00 85.38 67 SER A N 1
ATOM 542 C CA . SER A 1 67 ? -2.115 26.38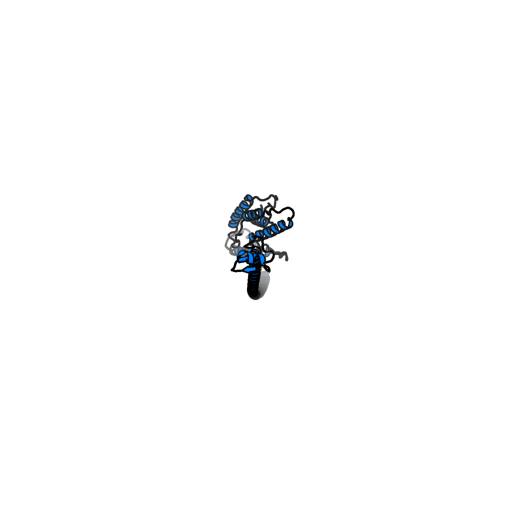6 3.791 1.00 85.38 67 SER A CA 1
ATOM 543 C C . SER A 1 67 ? -1.487 25.570 4.925 1.00 85.38 67 SER A C 1
ATOM 545 O O . SER A 1 67 ? -2.119 25.381 5.962 1.00 85.38 67 SER A O 1
ATOM 547 N N . ILE A 1 68 ? -0.217 25.170 4.787 1.00 80.75 68 ILE A N 1
ATOM 548 C CA . ILE A 1 68 ? 0.577 24.520 5.841 1.00 80.75 68 ILE A CA 1
ATOM 549 C C . ILE A 1 68 ? 1.094 25.595 6.814 1.00 80.75 68 ILE A C 1
ATOM 551 O O . ILE A 1 68 ? 2.282 25.719 7.113 1.00 80.75 68 ILE A O 1
ATOM 555 N N . LYS A 1 69 ? 0.180 26.431 7.310 1.00 66.19 69 LYS A N 1
ATOM 556 C CA . LYS A 1 69 ? 0.413 27.260 8.489 1.00 66.19 69 LYS A CA 1
ATOM 557 C C . LYS A 1 69 ? 0.092 26.403 9.695 1.00 66.19 69 LYS A C 1
ATOM 559 O O . LYS A 1 69 ? -1.060 26.234 10.075 1.00 66.19 69 LYS A O 1
ATOM 564 N N . VAL A 1 70 ? 1.135 25.809 10.252 1.00 63.59 70 VAL A N 1
ATOM 565 C CA . VAL A 1 70 ? 1.043 25.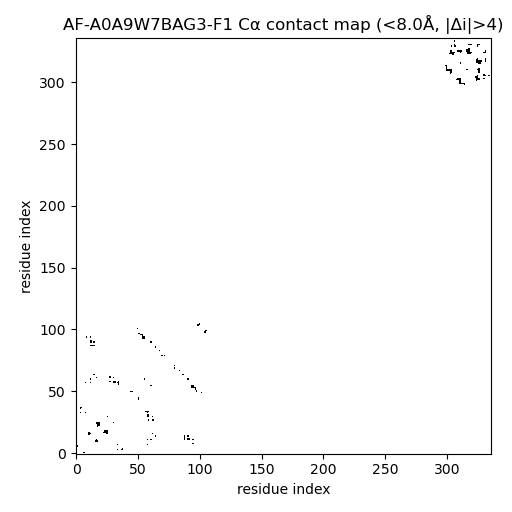141 11.540 1.00 63.59 70 VAL A CA 1
ATOM 566 C C . VAL A 1 70 ? 1.320 26.211 12.591 1.00 63.59 70 VAL A C 1
ATOM 568 O O . VAL A 1 70 ? 2.463 26.639 12.751 1.00 63.59 70 VAL A O 1
ATOM 571 N N . ASP A 1 71 ? 0.273 26.664 13.275 1.00 62.12 71 ASP A N 1
ATOM 572 C CA . ASP A 1 71 ? 0.394 27.523 14.454 1.00 62.12 71 ASP A CA 1
ATOM 573 C C . ASP A 1 71 ? 0.952 26.679 15.612 1.00 62.12 71 ASP A C 1
ATOM 575 O O . ASP A 1 71 ? 0.213 26.194 16.468 1.00 62.12 71 ASP A O 1
ATOM 579 N N . ALA A 1 72 ? 2.260 26.411 15.597 1.00 60.28 72 ALA A N 1
ATOM 580 C CA . ALA A 1 72 ? 2.927 25.695 16.678 1.00 60.28 72 ALA A CA 1
ATOM 581 C C . ALA A 1 72 ? 3.632 26.681 17.625 1.00 60.28 72 ALA A C 1
ATOM 583 O O . ALA A 1 72 ? 4.316 27.598 17.162 1.00 60.28 72 ALA A O 1
ATOM 584 N N . PRO A 1 73 ? 3.507 26.497 18.952 1.00 65.62 73 PRO A N 1
ATOM 585 C CA . PRO A 1 73 ? 4.336 27.210 19.915 1.00 65.62 73 PRO A CA 1
ATOM 586 C C . PRO A 1 73 ? 5.821 26.872 19.695 1.00 65.62 73 PRO A C 1
ATOM 588 O O . PRO A 1 73 ? 6.162 25.775 19.256 1.00 65.62 73 PRO A O 1
ATOM 591 N N . SER A 1 74 ? 6.707 27.814 20.028 1.00 63.97 74 SER A N 1
ATOM 592 C CA . SER A 1 74 ? 8.148 27.844 19.699 1.00 63.97 74 SER A CA 1
ATOM 593 C C . SER A 1 74 ? 9.003 26.639 20.134 1.00 63.97 74 SER A C 1
ATOM 595 O O . SER A 1 74 ? 10.192 26.612 19.831 1.00 63.97 74 SER A O 1
ATOM 597 N N . ALA A 1 75 ? 8.437 25.653 20.833 1.00 58.19 75 ALA A N 1
ATOM 598 C CA . ALA A 1 75 ? 9.137 24.462 21.313 1.00 58.19 75 ALA A CA 1
ATOM 599 C C . ALA A 1 75 ? 9.138 23.275 20.322 1.00 58.19 75 ALA A C 1
ATOM 601 O O . ALA A 1 75 ? 9.848 22.308 20.567 1.00 58.19 75 ALA A O 1
ATOM 602 N N . ASP A 1 76 ? 8.392 23.343 19.210 1.00 75.50 76 ASP A N 1
ATOM 603 C CA . ASP A 1 76 ? 8.176 22.214 18.278 1.00 75.50 76 ASP A CA 1
ATOM 604 C C . ASP A 1 76 ? 8.786 22.461 16.874 1.00 75.50 76 ASP A C 1
ATOM 606 O O . ASP A 1 76 ? 8.240 22.041 15.851 1.00 75.50 76 ASP A O 1
ATOM 610 N N . GLN A 1 77 ? 9.928 23.154 16.794 1.00 76.06 77 GLN A N 1
ATOM 611 C CA . GLN A 1 77 ? 10.566 23.493 15.511 1.00 76.06 77 GLN A CA 1
ATOM 612 C C . GLN A 1 77 ? 10.940 22.245 14.687 1.00 76.06 77 GLN A C 1
ATOM 614 O O . GLN A 1 77 ? 10.658 22.194 13.491 1.00 76.06 77 GLN A O 1
ATOM 619 N N . ASP A 1 78 ? 11.459 21.198 15.334 1.00 78.50 78 ASP A N 1
ATOM 620 C CA . ASP A 1 78 ? 11.816 19.935 14.669 1.00 78.50 78 ASP A CA 1
ATOM 621 C C . ASP A 1 78 ? 10.591 19.248 14.047 1.00 78.50 78 ASP A C 1
ATOM 623 O O . ASP A 1 78 ? 10.648 18.670 12.958 1.00 78.50 78 ASP A O 1
ATOM 627 N N . ARG A 1 79 ? 9.438 19.352 14.715 1.00 79.00 79 ARG A N 1
ATOM 628 C CA . ARG A 1 79 ? 8.170 18.811 14.222 1.00 79.00 79 ARG A CA 1
ATOM 629 C C . ARG A 1 79 ? 7.645 19.615 13.036 1.00 79.00 79 ARG A C 1
ATOM 631 O O . ARG A 1 79 ? 7.120 19.027 12.090 1.00 79.00 79 ARG A O 1
ATOM 638 N N . LEU A 1 80 ? 7.789 20.939 13.066 1.00 75.44 80 LEU A N 1
ATOM 639 C CA . LEU A 1 80 ? 7.445 21.804 11.937 1.00 75.44 80 LEU A CA 1
ATOM 640 C C . LEU A 1 80 ? 8.289 21.478 10.707 1.00 75.44 80 LEU A C 1
ATOM 642 O O . LEU A 1 80 ? 7.747 21.372 9.606 1.00 75.44 80 LEU A O 1
ATOM 646 N N . ASP A 1 81 ? 9.590 21.276 10.889 1.00 77.06 81 ASP A N 1
ATOM 647 C CA . ASP A 1 81 ? 10.496 20.951 9.792 1.00 77.06 81 ASP A CA 1
ATOM 648 C C . ASP A 1 81 ? 10.234 19.541 9.241 1.00 77.06 81 ASP A C 1
ATOM 650 O O . ASP A 1 81 ? 10.233 19.354 8.022 1.00 77.06 81 ASP A O 1
ATOM 654 N N . ALA A 1 82 ? 9.861 18.577 10.092 1.00 80.62 82 ALA A N 1
ATOM 655 C CA . ALA A 1 82 ? 9.382 17.265 9.651 1.00 80.62 82 ALA A CA 1
ATOM 656 C C . ALA A 1 82 ? 8.092 17.363 8.812 1.00 80.62 82 ALA A C 1
ATOM 658 O O . ALA A 1 82 ? 7.999 16.749 7.749 1.00 80.62 82 ALA A O 1
ATOM 659 N N . ILE A 1 83 ? 7.112 18.171 9.234 1.00 79.75 83 ILE A N 1
ATOM 660 C CA . ILE A 1 83 ? 5.861 18.376 8.481 1.00 79.75 83 ILE A CA 1
ATOM 661 C C . ILE A 1 83 ? 6.136 19.075 7.144 1.00 79.75 83 ILE A C 1
ATOM 663 O O . ILE A 1 83 ? 5.603 18.659 6.115 1.00 79.75 83 ILE A O 1
ATOM 667 N N . ARG A 1 84 ? 6.996 20.100 7.128 1.00 76.94 84 ARG A N 1
ATOM 668 C CA . ARG A 1 84 ? 7.413 20.785 5.893 1.00 76.94 84 ARG A CA 1
ATOM 669 C C . ARG A 1 84 ? 8.165 19.860 4.945 1.00 76.94 84 ARG A C 1
ATOM 671 O O . ARG A 1 84 ? 7.969 19.966 3.738 1.00 76.94 84 ARG A O 1
ATOM 678 N N . SER A 1 85 ? 8.992 18.962 5.475 1.00 79.56 85 SER A N 1
ATOM 679 C CA . SER A 1 85 ? 9.703 17.945 4.696 1.00 79.56 85 SER A CA 1
ATOM 680 C C . SER A 1 85 ? 8.725 16.961 4.049 1.00 79.56 85 SER A C 1
ATOM 682 O O . SER A 1 85 ? 8.758 16.767 2.835 1.00 79.56 85 SER A O 1
ATOM 684 N N . VAL A 1 86 ? 7.772 16.423 4.818 1.00 81.69 86 VAL A N 1
ATOM 685 C CA . VAL A 1 86 ? 6.733 15.512 4.301 1.00 81.69 86 VAL A CA 1
ATOM 686 C C . VAL A 1 86 ? 5.853 16.199 3.258 1.00 81.69 86 VAL A C 1
ATOM 688 O O . VAL A 1 86 ? 5.590 15.630 2.200 1.00 81.69 86 VAL A O 1
ATOM 691 N N . ALA A 1 87 ? 5.436 17.438 3.514 1.00 77.75 87 ALA A N 1
ATOM 692 C CA . ALA A 1 87 ? 4.676 18.216 2.546 1.00 77.75 87 ALA A CA 1
ATOM 693 C C . ALA A 1 87 ? 5.495 18.551 1.291 1.00 77.75 87 ALA A C 1
ATOM 695 O O . ALA A 1 87 ? 4.960 18.501 0.188 1.00 77.75 87 ALA A O 1
ATOM 696 N N . GLY A 1 88 ? 6.791 18.836 1.445 1.00 76.81 88 GLY A N 1
ATOM 697 C CA . GLY A 1 88 ? 7.721 19.035 0.338 1.00 76.81 88 GLY A CA 1
ATOM 698 C C . GLY A 1 88 ? 7.835 17.792 -0.541 1.00 76.81 88 GLY A C 1
ATOM 699 O O . GLY A 1 88 ? 7.728 17.910 -1.754 1.00 76.81 88 GLY A O 1
ATOM 700 N N . MET A 1 89 ? 7.945 16.599 0.055 1.00 79.56 89 MET A N 1
ATOM 701 C CA . MET A 1 89 ? 7.940 15.327 -0.681 1.00 79.56 89 MET A CA 1
ATOM 702 C C . MET A 1 89 ? 6.596 15.053 -1.372 1.00 79.56 89 MET A C 1
ATOM 704 O O . MET A 1 89 ? 6.563 14.573 -2.502 1.00 79.56 89 MET A O 1
ATOM 708 N N . ALA A 1 90 ? 5.473 15.376 -0.725 1.00 78.94 90 ALA A N 1
ATOM 709 C CA . ALA A 1 90 ? 4.151 15.222 -1.329 1.00 78.94 90 ALA A CA 1
ATOM 710 C C . ALA A 1 90 ? 3.961 16.160 -2.533 1.00 78.94 90 ALA A C 1
ATOM 712 O O . ALA A 1 90 ? 3.515 15.719 -3.590 1.00 78.94 90 ALA A O 1
ATOM 713 N N . LEU A 1 91 ? 4.355 17.431 -2.402 1.00 76.69 91 LEU A N 1
ATOM 714 C CA . LEU A 1 91 ? 4.342 18.402 -3.497 1.00 76.69 91 LEU A CA 1
ATOM 715 C C . LEU A 1 91 ? 5.311 17.998 -4.607 1.00 76.69 91 LEU A C 1
ATOM 717 O O . LEU A 1 91 ? 4.933 18.028 -5.771 1.00 76.69 91 LEU A O 1
ATOM 721 N N . GLN A 1 92 ? 6.517 17.542 -4.266 1.00 75.19 92 GLN A N 1
ATOM 722 C CA . GLN A 1 92 ? 7.453 16.977 -5.233 1.00 75.19 92 GLN A CA 1
ATOM 723 C C . GLN A 1 92 ? 6.820 15.835 -6.017 1.00 75.19 92 GLN A C 1
ATOM 725 O O . GLN A 1 92 ? 6.934 15.844 -7.228 1.00 75.19 92 GLN A O 1
ATOM 730 N N . ASN A 1 93 ? 6.120 14.892 -5.386 1.00 73.94 93 ASN A N 1
ATOM 731 C CA . ASN A 1 93 ? 5.488 13.778 -6.100 1.00 73.94 93 ASN A CA 1
ATOM 732 C C . ASN A 1 93 ? 4.309 14.219 -6.980 1.00 73.94 93 ASN A C 1
ATOM 734 O O . ASN A 1 93 ? 4.110 13.664 -8.055 1.00 73.94 93 ASN A O 1
ATOM 738 N N . LEU A 1 94 ? 3.558 15.240 -6.558 1.00 71.69 94 LEU A N 1
ATOM 739 C CA . LEU A 1 94 ? 2.471 15.828 -7.350 1.00 71.69 94 LEU A CA 1
ATOM 740 C C . LEU A 1 94 ? 2.977 16.621 -8.567 1.00 71.69 94 LEU A C 1
ATOM 742 O O . LEU A 1 94 ? 2.275 16.726 -9.570 1.00 71.69 94 LEU A O 1
ATOM 746 N N . PHE A 1 95 ? 4.190 17.169 -8.473 1.00 67.25 95 PHE A N 1
ATOM 747 C CA . PHE A 1 95 ? 4.853 17.968 -9.508 1.00 67.25 95 PHE A CA 1
ATOM 748 C C . PHE A 1 95 ? 6.060 17.298 -10.136 1.00 67.25 95 PHE A C 1
ATOM 750 O O . PHE A 1 95 ? 6.775 17.946 -10.904 1.00 67.25 95 PHE A O 1
ATOM 757 N N . SER A 1 96 ? 6.295 16.022 -9.830 1.00 57.91 96 SER A N 1
ATOM 758 C CA . SER A 1 96 ? 7.282 15.192 -10.502 1.00 57.91 96 SER A CA 1
ATOM 759 C C . SER A 1 96 ? 6.753 14.951 -11.898 1.00 57.91 96 SER A C 1
ATOM 761 O O . SER A 1 96 ? 6.190 13.919 -12.241 1.00 57.91 96 SER A O 1
ATOM 763 N N . TYR A 1 97 ? 6.922 15.995 -12.693 1.00 52.59 97 TYR A N 1
ATOM 764 C CA . TYR A 1 97 ? 7.109 15.954 -14.107 1.00 52.59 97 TYR A CA 1
ATOM 765 C C . TYR A 1 97 ? 7.880 14.679 -14.424 1.00 52.59 97 TYR A C 1
ATOM 767 O O . TYR A 1 97 ? 8.961 14.437 -13.879 1.00 52.59 97 TYR A O 1
ATOM 775 N N . ASN A 1 98 ? 7.371 13.920 -15.384 1.00 50.41 98 ASN A N 1
ATOM 776 C CA . ASN A 1 98 ? 8.097 12.864 -16.077 1.00 50.41 98 ASN A CA 1
ATOM 777 C C . ASN A 1 98 ? 9.341 13.402 -16.833 1.00 50.41 98 ASN A C 1
ATOM 779 O O . ASN A 1 98 ? 9.784 12.789 -17.795 1.00 50.41 98 ASN A O 1
ATOM 783 N N . VAL A 1 99 ? 9.961 14.509 -16.394 1.00 48.03 99 VAL A N 1
ATOM 784 C CA . VAL A 1 99 ? 11.305 14.945 -16.804 1.00 48.03 99 VAL A CA 1
ATOM 785 C C . VAL A 1 99 ? 12.325 13.825 -16.561 1.00 48.03 99 VAL A C 1
ATOM 787 O O . VAL A 1 99 ? 13.296 13.735 -17.296 1.00 48.03 99 VAL A O 1
ATOM 790 N N . TRP A 1 100 ? 12.071 12.920 -15.606 1.00 43.44 100 TRP A N 1
ATOM 791 C CA . TRP A 1 100 ? 12.872 11.704 -15.402 1.00 43.44 100 TRP A CA 1
ATOM 792 C C . TRP A 1 100 ? 12.447 10.511 -16.275 1.00 43.44 100 TRP A C 1
ATOM 794 O O . TRP A 1 100 ? 13.186 9.536 -16.365 1.00 43.44 100 TRP A O 1
ATOM 804 N N . ARG A 1 101 ? 11.277 10.557 -16.927 1.00 44.56 101 ARG A N 1
ATOM 805 C CA . ARG A 1 101 ? 10.795 9.493 -17.829 1.00 44.56 101 ARG A CA 1
ATOM 806 C C . ARG A 1 101 ? 11.156 9.746 -19.292 1.00 44.56 101 ARG A C 1
ATOM 808 O O . ARG A 1 101 ? 11.292 8.792 -20.051 1.00 44.56 101 ARG A O 1
ATOM 815 N N . SER A 1 102 ? 11.383 11.000 -19.671 1.00 45.00 102 SER A N 1
ATOM 816 C CA . SER A 1 102 ? 12.169 11.345 -20.855 1.00 45.00 102 SER A CA 1
ATOM 817 C C . SER A 1 102 ? 13.640 11.195 -20.470 1.00 45.00 102 SER A C 1
ATOM 819 O O . SER A 1 102 ? 14.165 12.060 -19.782 1.00 45.00 102 SER A O 1
ATOM 821 N N . GLY A 1 103 ? 14.285 10.082 -20.824 1.00 46.16 103 GLY A N 1
ATOM 822 C CA . GLY A 1 103 ? 15.644 9.698 -20.403 1.00 46.16 103 GLY A CA 1
ATOM 823 C C . GLY A 1 103 ? 16.798 10.622 -20.829 1.00 46.16 103 GLY A C 1
ATOM 824 O O . GLY A 1 103 ? 17.767 10.148 -21.403 1.00 46.16 103 GLY A O 1
ATOM 825 N N . ALA A 1 104 ? 16.722 11.921 -20.537 1.00 44.34 104 ALA A N 1
ATOM 826 C CA . ALA A 1 104 ? 17.706 12.935 -20.909 1.00 44.34 104 ALA A CA 1
ATOM 827 C C . ALA A 1 104 ? 18.505 13.499 -19.717 1.00 44.34 104 ALA A C 1
ATOM 829 O O . ALA A 1 104 ? 19.447 14.248 -19.936 1.00 44.34 104 ALA A O 1
ATOM 830 N N . VAL A 1 105 ? 18.165 13.166 -18.461 1.00 43.22 105 VAL A N 1
ATOM 831 C CA . VAL A 1 105 ? 18.891 13.690 -17.274 1.00 43.22 105 VAL A CA 1
ATOM 832 C C . VAL A 1 105 ? 19.325 12.590 -16.286 1.00 43.22 105 VAL A C 1
ATOM 834 O O . VAL A 1 105 ? 19.906 12.875 -15.246 1.00 43.22 105 VAL A O 1
ATOM 837 N N . GLN A 1 106 ? 19.129 11.311 -16.626 1.00 38.91 106 GLN A N 1
ATOM 838 C CA . GLN A 1 106 ? 19.738 10.174 -15.910 1.00 38.91 106 GLN A CA 1
ATOM 839 C C . GLN A 1 106 ? 20.951 9.580 -16.644 1.00 38.91 106 GLN A C 1
ATOM 841 O O . GLN A 1 106 ? 21.313 8.427 -16.423 1.00 38.91 106 GLN A O 1
ATOM 846 N N . SER A 1 107 ? 21.621 10.351 -17.499 1.00 41.44 107 SER A N 1
ATOM 847 C CA . SER A 1 107 ? 22.957 9.977 -17.953 1.00 41.44 107 SER A CA 1
ATOM 848 C C . SER A 1 107 ? 24.000 10.396 -16.909 1.00 41.44 107 SER A C 1
ATOM 850 O O . SER A 1 107 ? 24.434 11.543 -16.875 1.00 41.44 107 SER A O 1
ATOM 852 N N . HIS A 1 108 ? 24.413 9.408 -16.113 1.00 40.94 108 HIS A N 1
ATOM 853 C CA . HIS A 1 108 ? 25.798 9.184 -15.689 1.00 40.94 108 HIS A CA 1
ATOM 854 C C . HIS A 1 108 ? 26.451 10.115 -14.643 1.00 40.94 108 HIS A C 1
ATOM 856 O O . HIS A 1 108 ? 27.209 11.021 -14.974 1.00 40.94 108 HIS A O 1
ATOM 862 N N . GLU A 1 109 ? 26.350 9.722 -13.365 1.00 43.78 109 GLU A N 1
ATOM 863 C CA . GLU A 1 109 ? 27.527 9.724 -12.466 1.00 43.78 109 GLU A CA 1
ATOM 864 C C . GLU A 1 109 ? 28.382 8.441 -12.616 1.00 43.78 109 GLU A C 1
ATOM 866 O O . GLU A 1 109 ? 29.464 8.347 -12.046 1.00 43.78 109 GLU A O 1
ATOM 871 N N . GLU A 1 110 ? 27.983 7.473 -13.452 1.00 48.69 110 GLU A N 1
ATOM 872 C CA . GLU A 1 110 ? 28.769 6.260 -13.740 1.00 48.69 110 GLU A CA 1
ATOM 873 C C . GLU A 1 110 ? 29.487 6.322 -15.097 1.00 48.69 110 GLU A C 1
ATOM 875 O O . GLU A 1 110 ? 29.292 5.480 -15.961 1.00 48.69 110 GLU A O 1
ATOM 880 N N . GLY A 1 111 ? 30.335 7.323 -15.320 1.00 48.06 111 GLY A N 1
ATOM 881 C CA . GLY A 1 111 ? 31.278 7.318 -16.445 1.00 48.06 111 GLY A CA 1
ATOM 882 C C . GLY A 1 111 ? 30.841 8.148 -17.650 1.00 48.06 111 GLY A C 1
ATOM 883 O O . GLY A 1 111 ? 29.833 7.889 -18.297 1.00 48.06 111 GLY A O 1
ATOM 884 N N . LEU A 1 112 ? 31.666 9.145 -17.955 1.00 41.84 112 LEU A N 1
ATOM 885 C CA . LEU A 1 112 ? 31.650 9.929 -19.181 1.00 41.84 112 LEU A CA 1
ATOM 886 C C . LEU A 1 112 ? 31.817 9.012 -20.404 1.00 41.84 112 LEU A C 1
ATOM 888 O O . LEU A 1 112 ? 32.939 8.694 -20.792 1.00 41.84 112 LEU A O 1
ATOM 892 N N . THR A 1 113 ? 30.725 8.617 -21.050 1.00 46.50 113 THR A N 1
ATOM 893 C CA . THR A 1 113 ? 30.769 8.322 -22.484 1.00 46.50 113 THR A CA 1
ATOM 894 C C . THR A 1 113 ? 30.731 9.653 -23.217 1.00 46.50 113 THR A C 1
ATOM 896 O O . THR A 1 113 ? 29.675 10.269 -23.351 1.00 46.50 113 THR A O 1
ATOM 899 N N . ILE A 1 114 ? 31.911 10.118 -23.623 1.00 52.41 114 ILE A N 1
ATOM 900 C CA . ILE A 1 114 ? 32.074 11.177 -24.618 1.00 52.41 114 ILE A CA 1
ATOM 901 C C . ILE A 1 114 ? 31.379 10.671 -25.887 1.00 52.41 114 ILE A C 1
ATOM 903 O O . ILE A 1 114 ? 31.779 9.651 -26.443 1.00 52.41 114 ILE A O 1
ATOM 907 N N . ILE A 1 115 ? 30.292 11.328 -26.277 1.00 49.28 115 ILE A N 1
ATOM 908 C CA . ILE A 1 115 ? 29.699 11.161 -27.601 1.00 49.28 115 ILE A CA 1
ATOM 909 C C . ILE A 1 115 ? 30.478 12.135 -28.486 1.00 49.28 115 ILE A C 1
ATOM 911 O O . ILE A 1 115 ? 30.315 13.343 -28.333 1.00 49.28 115 ILE A O 1
ATOM 915 N N . ASP A 1 116 ? 31.383 11.619 -29.318 1.00 44.84 116 ASP A N 1
ATOM 916 C CA . ASP A 1 116 ? 32.020 12.409 -30.376 1.00 44.84 116 ASP A CA 1
ATOM 917 C C . ASP A 1 116 ? 30.945 12.749 -31.419 1.00 44.84 116 ASP A C 1
ATOM 919 O O . ASP A 1 116 ? 30.368 11.859 -32.049 1.00 44.84 116 ASP A O 1
ATOM 923 N N . ASP A 1 117 ? 30.681 14.043 -31.612 1.00 53.06 117 ASP A N 1
ATOM 924 C CA . ASP A 1 117 ? 29.775 14.580 -32.642 1.00 53.06 117 ASP A CA 1
ATOM 925 C C . ASP A 1 117 ? 30.260 14.280 -34.084 1.00 53.06 117 ASP A C 1
ATOM 927 O O . ASP A 1 117 ? 29.598 14.608 -35.070 1.00 53.06 117 ASP A O 1
ATOM 931 N N . ASP A 1 118 ? 31.400 13.611 -34.223 1.00 52.72 118 ASP A N 1
ATOM 932 C CA . ASP A 1 118 ? 32.080 13.283 -35.470 1.00 52.72 118 ASP A CA 1
ATOM 933 C C . ASP A 1 118 ? 31.375 12.152 -36.247 1.00 52.72 118 ASP A C 1
ATOM 935 O O . ASP A 1 118 ? 31.455 12.094 -37.477 1.00 52.72 118 ASP A O 1
ATOM 939 N N . GLU A 1 119 ? 30.657 11.252 -35.559 1.00 54.41 119 GLU A N 1
ATOM 940 C CA . GLU A 1 119 ? 30.072 10.055 -36.191 1.00 54.41 119 GLU A CA 1
ATOM 941 C C . GLU A 1 119 ? 28.738 10.358 -36.904 1.00 54.41 119 GLU A C 1
ATOM 943 O O . GLU A 1 119 ? 28.460 9.812 -37.973 1.00 54.41 119 GLU A O 1
ATOM 948 N N . LEU A 1 120 ? 27.953 11.319 -36.395 1.00 54.28 120 LEU A N 1
ATOM 949 C CA . LEU A 1 120 ? 26.727 11.803 -37.052 1.00 54.28 120 LEU A CA 1
ATOM 950 C C . LEU A 1 120 ? 27.020 12.736 -38.239 1.00 54.28 120 LEU A C 1
ATOM 952 O O . LEU A 1 120 ? 26.250 12.778 -39.202 1.00 54.28 120 LEU A O 1
ATOM 956 N N . VAL A 1 121 ? 28.153 13.447 -38.219 1.00 55.59 121 VAL A N 1
ATOM 957 C CA . VAL A 1 121 ? 28.598 14.271 -39.356 1.00 55.59 121 VAL A CA 1
ATOM 958 C C . VAL A 1 121 ? 29.046 13.393 -40.529 1.00 55.59 121 VAL A C 1
ATOM 960 O O . VAL A 1 121 ? 28.835 13.773 -41.682 1.00 55.59 121 VAL A O 1
ATOM 963 N N . ALA A 1 122 ? 29.592 12.199 -40.278 1.00 57.41 122 ALA A N 1
ATOM 964 C CA . ALA A 1 122 ? 29.992 11.272 -41.336 1.00 57.41 122 ALA A CA 1
ATOM 965 C C . ALA A 1 122 ? 28.792 10.738 -42.143 1.00 57.41 122 ALA A C 1
ATOM 967 O O . ALA A 1 122 ? 28.845 10.742 -43.370 1.00 57.41 122 ALA A O 1
ATOM 968 N N . GLU A 1 123 ? 27.681 10.354 -41.501 1.00 57.66 123 GLU A N 1
ATOM 969 C CA . GLU A 1 123 ? 26.498 9.860 -42.231 1.00 57.66 123 GLU A CA 1
ATOM 970 C C . GLU A 1 123 ? 25.762 10.976 -42.993 1.00 57.66 123 GLU A C 1
ATOM 972 O O . GLU A 1 123 ? 25.356 10.772 -44.140 1.00 57.66 123 GLU A O 1
ATOM 977 N N . ALA A 1 124 ? 25.667 12.183 -42.421 1.00 58.97 124 ALA A N 1
ATOM 978 C CA . ALA A 1 124 ? 25.053 13.326 -43.102 1.00 58.97 124 ALA A CA 1
ATOM 979 C C . ALA A 1 124 ? 25.911 13.869 -44.265 1.00 58.97 124 ALA A C 1
ATOM 981 O O . ALA A 1 124 ? 25.375 14.338 -45.273 1.00 58.97 124 ALA A O 1
ATOM 982 N N . SER A 1 125 ? 27.245 13.795 -44.165 1.00 57.31 125 SER A N 1
ATOM 983 C CA . SER A 1 125 ? 28.151 14.228 -45.241 1.00 57.31 125 SER A CA 1
ATOM 984 C C . SER A 1 125 ? 28.209 13.236 -46.407 1.00 57.31 125 SER A C 1
ATOM 986 O O . SER A 1 125 ? 28.300 13.670 -47.558 1.00 57.31 125 SER A O 1
ATOM 988 N N . ASP A 1 126 ? 28.058 11.935 -46.147 1.00 60.03 126 ASP A N 1
ATOM 989 C CA . ASP A 1 126 ? 27.982 10.902 -47.187 1.00 60.03 126 ASP A CA 1
ATOM 990 C C . ASP A 1 126 ? 26.699 11.020 -48.029 1.00 60.03 126 ASP A C 1
ATOM 992 O O . ASP A 1 126 ? 26.720 10.814 -49.248 1.00 60.03 126 ASP A O 1
ATOM 996 N N . GLU A 1 127 ? 25.579 11.400 -47.406 1.00 64.50 127 GLU A N 1
ATOM 997 C CA . GLU A 1 127 ? 24.316 11.644 -48.110 1.00 64.50 127 GLU A CA 1
ATOM 998 C C . GLU A 1 127 ? 24.380 12.935 -48.950 1.00 64.50 127 GLU A C 1
ATOM 1000 O O . GLU A 1 127 ? 23.960 12.933 -50.111 1.00 64.50 127 GLU A O 1
ATOM 1005 N N . TYR A 1 128 ? 25.035 13.989 -48.439 1.00 65.94 128 TYR A N 1
ATOM 1006 C CA . TYR A 1 128 ? 25.262 15.249 -49.163 1.00 65.94 128 TYR A CA 1
ATOM 1007 C C . TYR A 1 128 ? 26.236 15.102 -50.354 1.00 65.94 128 TYR A C 1
ATOM 1009 O O . TYR A 1 128 ? 26.039 15.707 -51.413 1.00 65.94 128 TYR A O 1
ATOM 1017 N N . PHE A 1 129 ? 27.272 14.260 -50.237 1.00 59.06 129 PHE A N 1
ATOM 1018 C CA . PHE A 1 129 ? 28.190 13.967 -51.349 1.00 59.06 129 PHE A CA 1
ATOM 1019 C C . PHE A 1 129 ? 27.536 13.113 -52.441 1.00 59.06 129 PHE A C 1
ATOM 1021 O O . PHE A 1 129 ? 27.791 13.331 -53.630 1.00 59.06 129 PHE A O 1
ATOM 1028 N N . ARG A 1 130 ? 26.662 12.167 -52.071 1.00 64.62 130 ARG A N 1
ATOM 1029 C CA . ARG A 1 130 ? 25.902 11.371 -53.048 1.00 64.62 130 ARG A CA 1
ATOM 1030 C C . ARG A 1 130 ? 24.853 12.207 -53.778 1.00 64.62 130 ARG A C 1
ATOM 1032 O O . ARG A 1 130 ? 24.676 12.000 -54.978 1.00 64.62 130 ARG A O 1
ATOM 1039 N N . SER A 1 131 ? 24.215 13.175 -53.115 1.00 60.75 131 SER A N 1
ATOM 1040 C CA . SER A 1 131 ? 23.260 14.074 -53.776 1.00 60.75 131 SER A CA 1
ATOM 1041 C C . SER A 1 131 ? 23.935 15.086 -54.710 1.00 60.75 131 SER A C 1
ATOM 1043 O O . SER A 1 131 ? 23.418 15.333 -55.797 1.00 60.75 131 SER A O 1
ATOM 1045 N N . ASN A 1 132 ? 25.111 15.622 -54.356 1.00 55.78 132 ASN A N 1
ATOM 1046 C CA . ASN A 1 132 ? 25.813 16.591 -55.212 1.00 55.78 132 ASN A CA 1
ATOM 1047 C C . ASN A 1 132 ? 26.559 15.957 -56.397 1.00 55.78 132 ASN A C 1
ATOM 1049 O O . ASN A 1 132 ? 26.618 16.567 -57.463 1.00 55.78 132 ASN A O 1
ATOM 1053 N N . ASN A 1 133 ? 27.061 14.723 -56.281 1.00 57.34 133 ASN A N 1
ATOM 1054 C CA . ASN A 1 133 ? 27.682 14.040 -57.425 1.00 57.34 133 ASN A CA 1
ATOM 1055 C C . ASN A 1 133 ? 26.666 13.507 -58.450 1.00 57.34 133 ASN A C 1
ATOM 1057 O O . ASN A 1 133 ? 27.026 13.305 -59.607 1.00 57.34 133 ASN A O 1
ATOM 1061 N N . ALA A 1 134 ? 25.397 13.319 -58.069 1.00 56.19 134 ALA A N 1
ATOM 1062 C CA . ALA A 1 134 ? 24.337 12.953 -59.010 1.00 56.19 134 ALA A CA 1
ATOM 1063 C C . ALA A 1 134 ? 23.818 14.150 -59.837 1.00 56.19 134 ALA A C 1
ATOM 1065 O O . ALA A 1 134 ? 23.218 13.944 -60.889 1.00 56.19 134 ALA A O 1
ATOM 1066 N N . ALA A 1 135 ? 24.069 15.389 -59.394 1.00 51.34 135 ALA A N 1
ATOM 1067 C CA . ALA A 1 135 ? 23.603 16.613 -60.055 1.00 51.34 135 ALA A CA 1
ATOM 1068 C C . ALA A 1 135 ? 24.685 17.347 -60.882 1.00 51.34 135 ALA A C 1
ATOM 1070 O O . ALA A 1 135 ? 24.363 18.298 -61.588 1.00 51.34 135 ALA A O 1
ATOM 1071 N N . GLY A 1 136 ? 25.955 16.923 -60.819 1.00 48.75 136 GLY A N 1
ATOM 1072 C CA . GLY A 1 136 ? 27.100 17.660 -61.383 1.00 48.75 136 GLY A CA 1
ATOM 1073 C C . GLY A 1 136 ? 27.657 17.178 -62.730 1.00 48.75 136 GLY A C 1
ATOM 1074 O O . GLY A 1 136 ? 28.711 17.656 -63.136 1.00 48.75 136 GLY A O 1
ATOM 1075 N N . LEU A 1 137 ? 27.005 16.236 -63.421 1.00 49.31 137 LEU A N 1
ATOM 1076 C CA . LEU A 1 137 ? 27.493 15.667 -64.693 1.00 49.31 137 LEU A CA 1
ATOM 1077 C C . LEU A 1 137 ? 26.599 15.978 -65.904 1.00 49.31 137 LEU A C 1
ATOM 1079 O O . LEU A 1 137 ? 26.621 15.243 -66.886 1.00 49.31 137 LEU A O 1
ATOM 1083 N N . ASN A 1 138 ? 25.853 17.086 -65.860 1.00 44.91 138 ASN A N 1
ATOM 1084 C CA . ASN A 1 138 ? 25.208 17.645 -67.047 1.00 44.91 138 ASN A CA 1
ATOM 1085 C C . ASN A 1 138 ? 25.892 18.953 -67.469 1.00 44.91 138 ASN A C 1
ATOM 1087 O O . ASN A 1 138 ? 25.726 19.993 -66.843 1.00 44.91 138 ASN A O 1
ATOM 1091 N N . GLU A 1 139 ? 26.659 18.834 -68.551 1.00 51.62 139 GLU A N 1
ATOM 1092 C CA . GLU A 1 139 ? 26.593 19.709 -69.727 1.00 51.62 139 GLU A CA 1
ATOM 1093 C C . GLU A 1 139 ? 26.677 21.232 -69.502 1.00 51.62 139 GLU A C 1
ATOM 1095 O O . GLU A 1 139 ? 25.684 21.942 -69.367 1.00 51.62 139 GLU A O 1
ATOM 1100 N N . GLY A 1 140 ? 27.903 21.741 -69.607 1.00 43.03 140 GLY A N 1
ATOM 1101 C CA . GLY A 1 140 ? 28.224 23.138 -69.898 1.00 43.03 140 GLY A CA 1
ATOM 1102 C C . GLY A 1 140 ? 29.746 23.265 -69.920 1.00 43.03 140 GLY A C 1
ATOM 1103 O O . GLY A 1 140 ? 30.371 23.367 -68.876 1.00 43.03 140 GLY A O 1
ATOM 1104 N N . GLY A 1 141 ? 30.430 23.072 -71.045 1.00 52.78 141 GLY A N 1
ATOM 1105 C CA . GLY A 1 141 ? 30.311 23.947 -72.204 1.00 52.78 141 GLY A CA 1
ATOM 1106 C C . GLY A 1 141 ? 31.309 25.095 -72.051 1.00 52.78 141 GLY A C 1
ATOM 1107 O O . GLY A 1 141 ? 30.909 26.227 -71.811 1.00 52.78 141 GLY A O 1
ATOM 1108 N N . MET A 1 142 ? 32.605 24.793 -72.154 1.00 38.84 142 MET A N 1
ATOM 1109 C CA . MET A 1 142 ? 33.635 25.804 -72.397 1.00 38.84 142 MET A CA 1
ATOM 1110 C C . MET A 1 142 ? 34.609 25.277 -73.451 1.00 38.84 142 MET A C 1
ATOM 1112 O O . MET A 1 142 ? 35.721 24.837 -73.170 1.00 38.84 142 MET A O 1
ATOM 1116 N N . ASP A 1 143 ? 34.128 25.312 -74.693 1.00 46.28 143 ASP A N 1
ATOM 1117 C CA . ASP A 1 143 ? 34.964 25.443 -75.879 1.00 46.28 143 ASP A CA 1
ATOM 1118 C C . ASP A 1 143 ? 35.594 26.846 -75.863 1.00 46.28 143 ASP A C 1
ATOM 1120 O O . ASP A 1 143 ? 35.142 27.756 -76.556 1.00 46.28 143 ASP A O 1
ATOM 1124 N N . GLU A 1 144 ? 36.640 27.048 -75.062 1.00 49.59 144 GLU A N 1
ATOM 1125 C CA . GLU A 1 144 ? 37.584 28.139 -75.308 1.00 49.59 144 GLU A CA 1
ATOM 1126 C C . GLU A 1 144 ? 38.751 27.596 -76.123 1.00 49.59 144 GLU A C 1
ATOM 1128 O O . GLU A 1 144 ? 39.800 27.164 -75.647 1.00 49.59 144 GLU A O 1
ATOM 1133 N N . VAL A 1 145 ? 38.462 27.589 -77.421 1.00 46.41 145 VAL A N 1
ATOM 1134 C CA . VAL A 1 145 ? 39.381 27.688 -78.542 1.00 46.41 145 VAL A CA 1
ATOM 1135 C C . VAL A 1 145 ? 40.639 28.465 -78.130 1.00 46.41 145 VAL A C 1
ATOM 1137 O O . VAL A 1 145 ? 40.564 29.644 -77.799 1.00 46.41 145 VAL A O 1
ATOM 1140 N N . PHE A 1 146 ? 41.798 27.808 -78.198 1.00 41.84 146 PHE A N 1
ATOM 1141 C CA . PHE A 1 146 ? 43.122 28.434 -78.168 1.00 41.84 146 PHE A CA 1
ATOM 1142 C C . PHE A 1 146 ? 43.662 28.427 -79.610 1.00 41.84 146 PHE A C 1
ATOM 1144 O O . PHE A 1 146 ? 44.259 27.432 -80.030 1.00 41.84 146 PHE A O 1
ATOM 1151 N N . PRO A 1 147 ? 43.424 29.469 -80.431 1.00 54.22 147 PRO A N 1
ATOM 1152 C CA . PRO A 1 147 ? 43.762 29.441 -81.841 1.00 54.22 147 PRO A CA 1
ATOM 1153 C C . PRO A 1 147 ? 44.997 30.301 -82.108 1.00 54.22 147 PRO A C 1
ATOM 1155 O O . PRO A 1 147 ? 44.879 31.252 -82.859 1.00 54.22 147 PRO A O 1
ATOM 1158 N N . GLU A 1 148 ? 46.168 30.036 -81.508 1.00 46.78 148 GLU A N 1
ATOM 1159 C CA . GLU A 1 148 ? 47.365 30.809 -81.916 1.00 46.78 148 GLU A CA 1
ATOM 1160 C C . GLU A 1 148 ? 48.750 30.225 -81.584 1.00 46.78 148 GLU A C 1
ATOM 1162 O O . GLU A 1 148 ? 49.729 30.954 -81.467 1.00 46.78 148 GLU A O 1
ATOM 1167 N N . LEU A 1 149 ? 48.897 28.898 -81.509 1.00 48.09 149 LEU A N 1
ATOM 1168 C CA . LEU A 1 149 ? 50.227 28.262 -81.465 1.00 48.09 149 LEU A CA 1
ATOM 1169 C C . LEU A 1 149 ? 50.290 27.048 -82.398 1.00 48.09 149 LEU A C 1
ATOM 1171 O O . LEU A 1 149 ? 50.418 25.911 -81.959 1.00 48.09 149 LEU A O 1
ATOM 1175 N N . SER A 1 150 ? 50.160 27.267 -83.710 1.00 50.28 150 SER A N 1
ATOM 1176 C CA . SER A 1 150 ? 50.231 26.171 -84.691 1.00 50.28 150 SER A CA 1
ATOM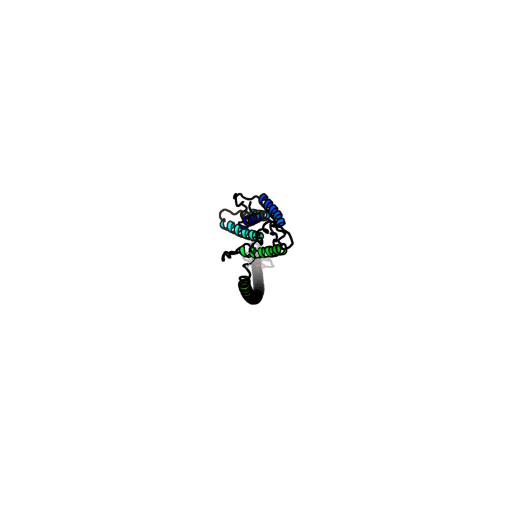 1177 C C . SER A 1 150 ? 50.710 26.607 -86.083 1.00 50.28 150 SER A C 1
ATOM 1179 O O . SER A 1 150 ? 50.104 26.215 -87.076 1.00 50.28 150 SER A O 1
ATOM 1181 N N . LEU A 1 151 ? 51.795 27.384 -86.210 1.00 48.69 151 LEU A N 1
ATOM 1182 C CA . LEU A 1 151 ? 52.362 27.658 -87.548 1.00 48.69 151 LEU A CA 1
ATOM 1183 C C . LEU A 1 151 ? 53.900 27.729 -87.671 1.00 48.69 151 LEU A C 1
ATOM 1185 O O . LEU A 1 151 ? 54.382 27.885 -88.788 1.00 48.69 151 LEU A O 1
ATOM 1189 N N . GLU A 1 152 ? 54.692 27.510 -86.612 1.00 47.47 152 GLU A N 1
ATOM 1190 C CA . GLU A 1 152 ? 56.174 27.531 -86.723 1.00 47.47 152 GLU A CA 1
ATOM 1191 C C . GLU A 1 152 ? 56.892 26.184 -86.493 1.00 47.47 152 GLU A C 1
ATOM 1193 O O . GLU A 1 152 ? 58.111 26.102 -86.632 1.00 47.47 152 GLU A O 1
ATOM 1198 N N . ALA A 1 153 ? 56.173 25.084 -86.247 1.00 49.47 153 ALA A N 1
ATOM 1199 C CA . ALA A 1 153 ? 56.786 23.770 -85.986 1.00 49.47 153 ALA A CA 1
ATOM 1200 C C . ALA A 1 153 ? 56.838 22.809 -87.199 1.00 49.47 153 ALA A C 1
ATOM 1202 O O . ALA A 1 153 ? 57.163 21.635 -87.042 1.00 49.47 153 ALA A O 1
ATOM 1203 N N . THR A 1 154 ? 56.563 23.273 -88.422 1.00 49.69 154 THR A N 1
ATOM 1204 C CA . THR A 1 154 ? 56.578 22.455 -89.661 1.00 49.69 154 THR A CA 1
ATOM 1205 C C . THR A 1 154 ? 57.821 22.667 -90.534 1.00 49.69 154 THR A C 1
ATOM 1207 O O . THR A 1 154 ? 57.791 22.473 -91.747 1.00 49.69 154 THR A O 1
ATOM 1210 N N . ARG A 1 155 ? 58.965 23.018 -89.932 1.00 49.53 155 ARG A N 1
ATOM 1211 C CA . ARG A 1 155 ? 60.258 23.129 -90.638 1.00 49.53 155 ARG A CA 1
ATOM 1212 C C . ARG A 1 155 ? 61.387 22.408 -89.897 1.00 49.53 155 ARG A C 1
ATOM 1214 O O . ARG A 1 155 ? 62.333 23.036 -89.443 1.00 49.53 155 ARG A O 1
ATOM 1221 N N . LYS A 1 156 ? 61.270 21.082 -89.752 1.00 51.66 156 LYS A N 1
ATOM 1222 C CA . LYS A 1 156 ? 62.376 20.126 -89.479 1.00 51.66 156 LYS A CA 1
ATOM 1223 C C . LYS A 1 156 ? 61.866 18.674 -89.531 1.00 51.66 156 LYS A C 1
ATOM 1225 O O . LYS A 1 156 ? 62.075 17.875 -88.626 1.00 51.66 156 LYS A O 1
ATOM 1230 N N . GLY A 1 157 ? 61.147 18.330 -90.597 1.00 54.31 157 GLY A N 1
ATOM 1231 C CA . GLY A 1 157 ? 60.836 16.940 -90.915 1.00 54.31 157 GLY A CA 1
ATOM 1232 C C . GLY A 1 157 ? 61.962 16.371 -91.763 1.00 54.31 157 GLY A C 1
ATOM 1233 O O . GLY A 1 157 ? 62.090 16.810 -92.893 1.00 54.31 157 GLY A O 1
ATOM 1234 N N . GLU A 1 158 ? 62.778 15.477 -91.190 1.00 49.53 158 GLU A N 1
ATOM 1235 C CA . GLU A 1 158 ? 63.447 14.355 -91.893 1.00 49.53 158 GLU A CA 1
ATOM 1236 C C . GLU A 1 158 ? 64.372 13.502 -90.992 1.00 49.53 158 GLU A C 1
ATOM 1238 O O . GLU A 1 158 ? 64.859 12.467 -91.432 1.00 49.53 158 GLU A O 1
ATOM 1243 N N . GLY A 1 159 ? 64.539 13.829 -89.701 1.00 52.25 159 GLY A N 1
ATOM 1244 C CA . GLY A 1 159 ? 65.364 13.033 -88.768 1.00 52.25 159 GLY A CA 1
ATOM 1245 C C . GLY A 1 159 ? 64.649 12.009 -87.864 1.00 52.25 159 GLY A C 1
ATOM 1246 O O . GLY A 1 159 ? 65.325 11.227 -87.210 1.00 52.25 159 GLY A O 1
ATOM 1247 N N . TYR A 1 160 ? 63.311 11.975 -87.795 1.00 52.56 160 TYR A N 1
ATOM 1248 C CA . TYR A 1 160 ? 62.575 11.303 -86.697 1.00 52.56 160 TYR A CA 1
ATOM 1249 C C . TYR A 1 160 ? 62.046 9.885 -86.987 1.00 52.56 160 TYR A C 1
ATOM 1251 O O . TYR A 1 160 ? 61.186 9.392 -86.264 1.00 52.56 160 TYR A O 1
ATOM 1259 N N . LYS A 1 161 ? 62.507 9.195 -88.037 1.00 51.34 161 LYS A N 1
ATOM 1260 C CA . LYS A 1 161 ? 62.015 7.830 -88.326 1.00 51.34 161 LYS A CA 1
ATOM 1261 C C . LYS A 1 161 ? 62.663 6.737 -87.464 1.00 51.34 161 LYS A C 1
ATOM 1263 O O . LYS A 1 161 ? 62.030 5.707 -87.269 1.00 51.34 161 LYS A O 1
ATOM 1268 N N . ALA A 1 162 ? 63.863 6.964 -86.922 1.00 52.28 162 ALA A N 1
ATOM 1269 C CA . ALA A 1 162 ? 64.565 5.977 -86.094 1.00 52.28 162 ALA A CA 1
ATOM 1270 C C . ALA A 1 162 ? 64.073 5.926 -84.628 1.00 52.28 162 ALA A C 1
ATOM 1272 O O . ALA A 1 162 ? 64.165 4.879 -83.997 1.00 52.28 162 ALA A O 1
ATOM 1273 N N . ASP A 1 163 ? 63.469 7.001 -84.107 1.00 54.72 163 ASP A N 1
ATOM 1274 C CA . ASP A 1 163 ? 63.004 7.062 -82.708 1.00 54.72 163 ASP A CA 1
ATOM 1275 C C . ASP A 1 163 ? 61.579 6.508 -82.493 1.00 54.72 163 ASP A C 1
ATOM 1277 O O . ASP A 1 163 ? 61.174 6.241 -81.364 1.00 54.72 163 ASP A O 1
ATOM 1281 N N . ILE A 1 164 ? 60.802 6.279 -83.558 1.00 57.66 164 ILE A N 1
ATOM 1282 C CA . ILE A 1 164 ? 59.399 5.827 -83.454 1.00 57.66 164 ILE A CA 1
ATOM 1283 C C . ILE A 1 164 ? 59.298 4.349 -83.029 1.00 57.66 164 ILE A C 1
ATOM 1285 O O . ILE A 1 164 ? 58.343 3.970 -82.349 1.00 57.66 164 ILE A O 1
ATOM 1289 N N . GLU A 1 165 ? 60.275 3.505 -83.374 1.00 60.62 165 GLU A N 1
ATOM 1290 C CA . GLU A 1 165 ? 60.284 2.092 -82.952 1.00 60.62 165 GLU A CA 1
ATOM 1291 C C . GLU A 1 165 ? 60.612 1.929 -81.460 1.00 60.62 165 GLU A C 1
ATOM 1293 O O . GLU A 1 165 ? 59.989 1.109 -80.785 1.00 60.62 165 GLU A O 1
ATOM 1298 N N . GLY A 1 166 ? 61.496 2.772 -80.911 1.00 63.47 166 GLY A N 1
ATOM 1299 C CA . GLY A 1 166 ? 61.777 2.805 -79.471 1.00 63.47 166 GLY A CA 1
ATOM 1300 C C . GLY A 1 166 ? 60.555 3.215 -78.641 1.00 63.47 166 GLY A C 1
ATOM 1301 O O . GLY A 1 166 ? 60.302 2.642 -77.581 1.00 63.47 166 GLY A O 1
ATOM 1302 N N . VAL A 1 167 ? 59.745 4.148 -79.154 1.00 71.69 167 VAL A N 1
ATOM 1303 C CA . VAL A 1 167 ? 58.504 4.597 -78.503 1.00 71.69 167 VAL A CA 1
ATOM 1304 C C . VAL A 1 167 ? 57.437 3.496 -78.489 1.00 71.69 167 VAL A C 1
ATOM 1306 O O . VAL A 1 167 ? 56.778 3.318 -77.466 1.00 71.69 167 VAL A O 1
ATOM 1309 N N . LYS A 1 168 ? 57.301 2.692 -79.554 1.00 72.31 168 LYS A N 1
ATOM 1310 C CA . LYS A 1 168 ? 56.335 1.573 -79.592 1.00 72.31 168 LYS A CA 1
ATOM 1311 C C . LYS A 1 168 ? 56.578 0.548 -78.480 1.00 72.31 168 LYS A C 1
ATOM 1313 O O . LYS A 1 168 ? 55.643 0.202 -77.764 1.00 72.31 168 LYS A O 1
ATOM 1318 N N . GLY A 1 169 ? 57.834 0.152 -78.257 1.00 77.00 169 GLY A N 1
ATOM 1319 C CA . GLY A 1 169 ? 58.184 -0.788 -77.184 1.00 77.00 169 GLY A CA 1
ATOM 1320 C C . GLY A 1 169 ? 58.032 -0.219 -75.763 1.00 77.00 169 GLY A C 1
ATOM 1321 O O . GLY A 1 169 ? 57.948 -0.973 -74.794 1.00 77.00 169 GLY A O 1
ATOM 1322 N N . VAL A 1 170 ? 58.008 1.108 -75.596 1.00 81.44 170 VAL A N 1
ATOM 1323 C CA . VAL A 1 170 ? 57.670 1.753 -74.312 1.00 81.44 170 VAL A CA 1
ATOM 1324 C C . VAL A 1 170 ? 56.156 1.774 -74.104 1.00 81.44 170 VAL A C 1
ATOM 1326 O O . VAL A 1 170 ? 55.696 1.483 -73.004 1.00 81.44 170 VAL A O 1
ATOM 1329 N N . VAL A 1 171 ? 55.382 2.049 -75.157 1.00 85.56 171 VAL A N 1
ATOM 1330 C CA . VAL A 1 171 ? 53.912 2.056 -75.103 1.00 85.56 171 VAL A CA 1
ATOM 1331 C C . VAL A 1 171 ? 53.354 0.659 -74.818 1.00 85.56 171 VAL A C 1
ATOM 1333 O O . VAL A 1 171 ? 52.465 0.533 -73.981 1.00 85.56 171 VAL A O 1
ATOM 1336 N N . GLU A 1 172 ? 53.896 -0.391 -75.439 1.00 87.12 172 GLU A N 1
ATOM 1337 C CA . GLU A 1 172 ? 53.479 -1.778 -75.173 1.00 87.12 172 GLU A CA 1
ATOM 1338 C C . GLU A 1 172 ? 53.783 -2.200 -73.728 1.00 87.12 172 GLU A C 1
ATOM 1340 O O . GLU A 1 172 ? 52.904 -2.714 -73.039 1.00 87.12 172 GLU A O 1
ATOM 1345 N N . ARG A 1 173 ? 54.983 -1.890 -73.213 1.00 86.19 173 ARG A N 1
ATOM 1346 C CA . ARG A 1 173 ? 55.330 -2.164 -71.806 1.00 86.19 173 ARG A CA 1
ATOM 1347 C C . ARG A 1 173 ? 54.454 -1.390 -70.823 1.00 86.19 173 ARG A C 1
ATOM 1349 O O . ARG A 1 173 ? 54.035 -1.960 -69.821 1.00 86.19 173 ARG A O 1
ATOM 1356 N N . ALA A 1 174 ? 54.144 -0.129 -71.121 1.00 90.25 174 ALA A N 1
ATOM 1357 C CA . ALA A 1 174 ? 53.228 0.673 -70.313 1.00 90.25 174 ALA A CA 1
ATOM 1358 C C . ALA A 1 174 ? 51.791 0.119 -70.350 1.00 90.25 174 ALA A C 1
ATOM 1360 O O . ALA A 1 174 ? 51.096 0.151 -69.336 1.00 90.25 174 ALA A O 1
ATOM 1361 N N . ALA A 1 175 ? 51.347 -0.418 -71.491 1.00 92.81 175 ALA A N 1
ATOM 1362 C CA . ALA A 1 175 ? 50.040 -1.058 -71.616 1.00 92.81 175 ALA A CA 1
ATOM 1363 C C . ALA A 1 175 ? 49.958 -2.358 -70.799 1.00 92.81 175 ALA A C 1
ATOM 1365 O O . ALA A 1 175 ? 49.004 -2.532 -70.043 1.00 92.81 175 ALA A O 1
ATOM 1366 N N . GLU A 1 176 ? 50.973 -3.224 -70.876 1.00 94.19 176 GLU A N 1
ATOM 1367 C CA . GLU A 1 176 ? 51.041 -4.443 -70.058 1.00 94.19 176 GLU A CA 1
ATOM 1368 C C . GLU A 1 176 ? 51.141 -4.138 -68.556 1.00 94.19 176 GLU A C 1
ATOM 1370 O O . GLU A 1 176 ? 50.535 -4.821 -67.731 1.00 94.19 176 GLU A O 1
ATOM 1375 N N . GLU A 1 177 ? 51.921 -3.126 -68.166 1.00 93.56 177 GLU A N 1
ATOM 1376 C CA . GLU A 1 177 ? 52.026 -2.703 -66.767 1.00 93.56 177 GLU A CA 1
ATOM 1377 C C . GLU A 1 177 ? 50.687 -2.184 -66.236 1.00 93.56 177 GLU A C 1
ATOM 1379 O O . GLU A 1 177 ? 50.266 -2.584 -65.147 1.00 93.56 177 GLU A O 1
ATOM 1384 N N . LYS A 1 178 ? 49.974 -1.387 -67.039 1.00 95.25 178 LYS A N 1
ATOM 1385 C CA . LYS A 1 178 ? 48.627 -0.912 -66.717 1.00 95.25 178 LYS A CA 1
ATOM 1386 C C . LYS A 1 178 ? 47.624 -2.059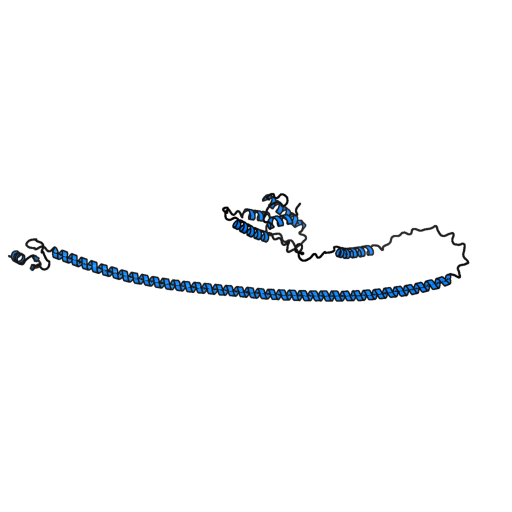 -66.599 1.00 95.25 178 LYS A C 1
ATOM 1388 O O . LYS A 1 178 ? 46.805 -2.050 -65.685 1.00 95.25 178 LYS A O 1
ATOM 1393 N N . GLU A 1 179 ? 47.692 -3.065 -67.471 1.00 95.56 179 GLU A N 1
ATOM 1394 C CA . GLU A 1 179 ? 46.819 -4.241 -67.387 1.00 95.56 179 GLU A CA 1
ATOM 1395 C C . GLU A 1 179 ? 47.067 -5.041 -66.098 1.00 95.56 179 GLU A C 1
ATOM 1397 O O . GLU A 1 179 ? 46.110 -5.391 -65.401 1.00 95.56 179 GLU A O 1
ATOM 1402 N N . ARG A 1 180 ? 48.339 -5.252 -65.723 1.00 96.06 180 ARG A N 1
ATOM 1403 C CA . ARG A 1 180 ? 48.710 -5.893 -64.446 1.00 96.06 180 ARG A CA 1
ATOM 1404 C C . ARG A 1 180 ? 48.247 -5.073 -63.242 1.00 96.06 180 ARG A C 1
ATOM 1406 O O . ARG A 1 180 ? 47.805 -5.637 -62.242 1.00 96.06 180 ARG A O 1
ATOM 1413 N N . GLU A 1 181 ? 48.351 -3.748 -63.301 1.00 95.81 181 GLU A N 1
ATOM 1414 C CA . GLU A 1 181 ? 47.853 -2.867 -62.243 1.00 95.81 181 GLU A CA 1
ATOM 1415 C C . GLU A 1 181 ? 46.326 -2.930 -62.117 1.00 95.81 181 GLU A C 1
ATOM 1417 O O . GLU A 1 181 ? 45.804 -3.077 -61.009 1.00 95.81 181 GLU A O 1
ATOM 1422 N N . ASP A 1 182 ? 45.611 -2.906 -63.241 1.00 95.00 182 ASP A N 1
ATOM 1423 C CA . ASP A 1 182 ? 44.161 -3.067 -63.278 1.00 95.00 182 ASP A CA 1
ATOM 1424 C C . ASP A 1 182 ? 43.725 -4.433 -62.736 1.00 95.00 182 ASP A C 1
ATOM 1426 O O . ASP A 1 182 ? 42.728 -4.523 -62.017 1.00 95.00 182 ASP A O 1
ATOM 1430 N N . GLU A 1 183 ? 44.466 -5.502 -63.031 1.00 96.88 183 GLU A N 1
ATOM 1431 C CA . GLU A 1 183 ? 44.226 -6.824 -62.455 1.00 96.88 183 GLU A CA 1
ATOM 1432 C C . GLU A 1 183 ? 44.430 -6.833 -60.933 1.00 96.88 183 GLU A C 1
ATOM 1434 O O . GLU A 1 183 ? 43.533 -7.281 -60.213 1.00 96.88 183 GLU A O 1
ATOM 1439 N N . ARG A 1 184 ? 45.527 -6.248 -60.423 1.00 97.06 184 ARG A N 1
ATOM 1440 C CA . ARG A 1 184 ? 45.749 -6.090 -58.971 1.00 97.06 184 ARG A CA 1
ATOM 1441 C C . ARG A 1 184 ? 44.617 -5.311 -58.307 1.00 97.06 184 ARG A C 1
ATOM 1443 O O . ARG A 1 184 ? 44.133 -5.723 -57.254 1.00 97.06 184 ARG A O 1
ATOM 1450 N N . ARG A 1 185 ? 44.149 -4.228 -58.933 1.00 96.62 185 ARG A N 1
ATOM 1451 C CA . ARG A 1 185 ? 43.031 -3.419 -58.430 1.00 96.62 185 ARG A CA 1
ATOM 1452 C C . ARG A 1 185 ? 41.728 -4.220 -58.381 1.00 96.62 185 ARG A C 1
ATOM 1454 O O . ARG A 1 185 ? 41.021 -4.166 -57.376 1.00 96.62 185 ARG A O 1
ATOM 1461 N N . ARG A 1 186 ? 41.424 -5.006 -59.421 1.00 96.69 186 ARG A N 1
ATOM 1462 C CA . ARG A 1 186 ? 40.251 -5.902 -59.437 1.00 96.69 186 ARG A CA 1
ATOM 1463 C C . ARG A 1 186 ? 40.358 -6.988 -58.369 1.00 96.69 186 ARG A C 1
ATOM 1465 O O . ARG A 1 186 ? 39.360 -7.304 -57.724 1.00 96.69 186 ARG A O 1
ATOM 1472 N N . GLU A 1 187 ? 41.538 -7.571 -58.167 1.00 97.19 187 GLU A N 1
ATOM 1473 C CA . GLU A 1 187 ? 41.747 -8.576 -57.124 1.00 97.19 187 GLU A CA 1
ATOM 1474 C C . GLU A 1 187 ? 41.587 -7.972 -55.722 1.00 97.19 187 GLU A C 1
ATOM 1476 O O . GLU A 1 187 ? 40.888 -8.543 -54.880 1.00 97.19 187 GLU A O 1
ATOM 1481 N N . GLU A 1 188 ? 42.164 -6.796 -55.476 1.00 96.81 188 GLU A N 1
ATOM 1482 C CA . GLU A 1 188 ? 42.006 -6.076 -54.214 1.00 96.81 188 GLU A CA 1
ATOM 1483 C C . GLU A 1 188 ? 40.536 -5.729 -53.953 1.00 96.81 188 GLU A C 1
ATOM 1485 O O . GLU A 1 188 ? 40.028 -5.964 -52.856 1.00 96.81 188 GLU A O 1
ATOM 1490 N N . GLU A 1 189 ? 39.811 -5.259 -54.969 1.00 96.94 189 GLU A N 1
ATOM 1491 C CA . GLU A 1 189 ? 38.379 -4.993 -54.860 1.00 96.94 189 GLU A CA 1
ATOM 1492 C C . GLU A 1 189 ? 37.587 -6.269 -54.534 1.00 96.94 189 GLU A C 1
ATOM 1494 O O . GLU A 1 189 ? 36.716 -6.257 -53.659 1.00 96.94 189 GLU A O 1
ATOM 1499 N N . ARG A 1 190 ? 37.918 -7.410 -55.158 1.00 97.50 190 ARG A N 1
ATOM 1500 C CA . ARG A 1 190 ? 37.310 -8.706 -54.809 1.00 97.50 190 ARG A CA 1
ATOM 1501 C C . ARG A 1 190 ? 37.593 -9.086 -53.357 1.00 97.50 190 ARG A C 1
ATOM 1503 O O . ARG A 1 190 ? 36.672 -9.525 -52.668 1.00 97.50 190 ARG A O 1
ATOM 1510 N N . ARG A 1 191 ? 38.822 -8.887 -52.868 1.00 97.75 191 ARG A N 1
ATOM 1511 C CA . ARG A 1 191 ? 39.180 -9.134 -51.459 1.00 97.75 191 ARG A CA 1
ATOM 1512 C C . ARG A 1 191 ? 38.390 -8.222 -50.519 1.00 97.75 191 ARG A C 1
ATOM 1514 O O . ARG A 1 191 ? 37.820 -8.720 -49.549 1.00 97.75 191 ARG A O 1
ATOM 1521 N N . ARG A 1 192 ? 38.271 -6.927 -50.837 1.00 97.25 192 ARG A N 1
ATOM 1522 C CA . ARG A 1 192 ? 37.460 -5.964 -50.070 1.00 97.25 192 ARG A CA 1
ATOM 1523 C C . ARG A 1 192 ? 35.997 -6.398 -49.995 1.00 97.25 192 ARG A C 1
ATOM 1525 O O . ARG A 1 192 ? 35.453 -6.469 -48.897 1.00 97.25 192 ARG A O 1
ATOM 1532 N N . ARG A 1 193 ? 35.390 -6.799 -51.119 1.00 97.06 193 ARG A N 1
ATOM 1533 C CA . ARG A 1 193 ? 33.999 -7.293 -51.157 1.00 97.06 193 ARG A CA 1
ATOM 1534 C C . ARG A 1 193 ? 33.793 -8.547 -50.301 1.00 97.06 193 ARG A C 1
ATOM 1536 O O . ARG A 1 193 ? 32.769 -8.666 -49.635 1.00 97.06 193 ARG A O 1
ATOM 1543 N N . VAL A 1 194 ? 34.753 -9.476 -50.284 1.00 97.94 194 VAL A N 1
ATOM 1544 C CA . VAL A 1 194 ? 34.683 -10.683 -49.436 1.00 97.94 194 VAL A CA 1
ATOM 1545 C C . VAL A 1 194 ? 34.775 -10.329 -47.950 1.00 97.94 194 VAL A C 1
ATOM 1547 O O . VAL A 1 194 ? 33.989 -10.844 -47.152 1.00 97.94 194 VAL A O 1
ATOM 1550 N N . VAL A 1 195 ? 35.695 -9.437 -47.570 1.00 97.88 195 VAL A N 1
ATOM 1551 C CA . VAL A 1 195 ? 35.826 -8.961 -46.181 1.00 97.88 195 VAL A CA 1
ATOM 1552 C C . VAL A 1 195 ? 34.560 -8.230 -45.740 1.00 97.88 195 VAL A C 1
ATOM 1554 O O . VAL A 1 195 ? 34.026 -8.516 -44.670 1.00 97.88 195 VAL A O 1
ATOM 1557 N N . GLU A 1 196 ? 34.025 -7.350 -46.582 1.00 97.25 196 GLU A N 1
ATOM 1558 C CA . GLU A 1 196 ? 32.791 -6.623 -46.297 1.00 97.25 196 GLU A CA 1
ATOM 1559 C C . GLU A 1 196 ? 31.593 -7.573 -46.142 1.00 97.25 196 GLU A C 1
ATOM 1561 O O . GLU A 1 196 ? 30.830 -7.465 -45.179 1.00 97.25 196 GLU A O 1
ATOM 1566 N N . ALA A 1 197 ? 31.447 -8.558 -47.035 1.00 97.38 197 ALA A N 1
ATOM 1567 C CA . ALA A 1 197 ? 30.404 -9.574 -46.929 1.00 97.38 197 ALA A CA 1
ATOM 1568 C C . ALA A 1 197 ? 30.519 -10.376 -45.621 1.00 97.38 197 ALA A C 1
ATOM 1570 O O . ALA A 1 197 ? 29.508 -10.612 -44.953 1.00 97.38 197 ALA A O 1
ATOM 1571 N N . ARG A 1 198 ? 31.742 -10.737 -45.208 1.00 97.94 198 ARG A N 1
ATOM 1572 C CA . ARG A 1 198 ? 31.997 -11.416 -43.930 1.00 97.94 198 ARG A CA 1
ATOM 1573 C C . ARG A 1 198 ? 31.584 -10.552 -42.737 1.00 97.94 198 ARG A C 1
ATOM 1575 O O . ARG A 1 198 ? 30.858 -11.041 -41.873 1.00 97.94 198 ARG A O 1
ATOM 1582 N N . LEU A 1 199 ? 31.964 -9.273 -42.721 1.00 97.69 199 LEU A N 1
ATOM 1583 C CA . LEU A 1 199 ? 31.580 -8.331 -41.661 1.00 97.69 199 LEU A CA 1
ATOM 1584 C C . LEU A 1 199 ? 30.059 -8.142 -41.583 1.00 97.69 199 LEU A C 1
ATOM 1586 O O . LEU A 1 199 ? 29.496 -8.077 -40.491 1.00 97.69 199 LEU A O 1
ATOM 1590 N N . ARG A 1 200 ? 29.356 -8.106 -42.723 1.00 96.88 200 ARG A N 1
ATOM 1591 C CA . ARG A 1 200 ? 27.884 -8.030 -42.742 1.00 96.88 200 ARG A CA 1
ATOM 1592 C C . ARG A 1 200 ? 27.239 -9.253 -42.087 1.00 96.88 200 ARG A C 1
ATOM 1594 O O . ARG A 1 200 ? 26.285 -9.090 -41.324 1.00 96.88 200 ARG A O 1
ATOM 1601 N N . VAL A 1 201 ? 27.756 -10.455 -42.354 1.00 97.81 201 VAL A N 1
ATOM 1602 C CA . VAL A 1 201 ? 27.274 -11.702 -41.732 1.00 97.81 201 VAL A CA 1
ATOM 1603 C C . VAL A 1 201 ? 27.559 -11.713 -40.231 1.00 97.81 201 VAL A C 1
ATOM 1605 O O . VAL A 1 201 ? 26.674 -12.059 -39.450 1.00 97.81 201 VAL A O 1
ATOM 1608 N N . GLU A 1 202 ? 28.749 -11.286 -39.816 1.00 97.38 202 GLU A N 1
ATOM 1609 C CA . GLU A 1 202 ? 29.138 -11.222 -38.405 1.00 97.38 202 GLU A CA 1
ATOM 1610 C C . GLU A 1 202 ? 28.264 -10.241 -37.614 1.00 97.38 202 GLU A C 1
ATOM 1612 O O . GLU A 1 202 ? 27.642 -10.638 -36.628 1.00 97.38 202 GLU A O 1
ATOM 1617 N N . ARG A 1 203 ? 28.075 -9.015 -38.120 1.00 97.19 203 ARG A N 1
ATOM 1618 C CA . ARG A 1 203 ? 27.148 -8.035 -37.528 1.00 97.19 203 ARG A CA 1
ATOM 1619 C C . ARG A 1 203 ? 25.711 -8.562 -37.475 1.00 97.19 203 ARG A C 1
ATOM 1621 O O . ARG A 1 203 ? 24.978 -8.306 -36.522 1.00 97.19 203 ARG A O 1
ATOM 1628 N N . ALA A 1 204 ? 25.267 -9.303 -38.494 1.00 96.25 204 ALA A N 1
ATOM 1629 C CA . ALA A 1 204 ? 23.941 -9.921 -38.488 1.00 96.25 204 ALA A CA 1
ATOM 1630 C C . ALA A 1 204 ? 23.817 -11.027 -37.425 1.00 96.25 204 ALA A C 1
ATOM 1632 O O . ALA A 1 204 ? 22.771 -11.133 -36.780 1.00 96.25 204 ALA A O 1
ATOM 1633 N N . ALA A 1 205 ? 24.866 -11.825 -37.217 1.00 97.81 205 ALA A N 1
ATOM 1634 C CA . ALA A 1 205 ? 24.918 -12.841 -36.171 1.00 97.81 205 ALA A CA 1
ATOM 1635 C C . ALA A 1 205 ? 24.946 -12.212 -34.769 1.00 97.81 205 ALA A C 1
ATOM 1637 O O . ALA A 1 205 ? 24.218 -12.664 -33.884 1.00 97.81 205 ALA A O 1
ATOM 1638 N N . GLU A 1 206 ? 25.709 -11.138 -34.577 1.00 97.81 206 GLU A N 1
ATOM 1639 C CA . GLU A 1 206 ? 25.764 -10.387 -33.322 1.00 97.81 206 GLU A CA 1
ATOM 1640 C C . GLU A 1 206 ? 24.404 -9.780 -32.961 1.00 97.81 206 GLU A C 1
ATOM 1642 O O . GLU A 1 206 ? 23.903 -10.006 -31.859 1.00 97.81 206 GLU A O 1
ATOM 1647 N N . ARG A 1 207 ? 23.719 -9.137 -33.917 1.00 96.19 207 ARG A N 1
ATOM 1648 C CA . ARG A 1 207 ? 22.344 -8.649 -33.707 1.00 96.19 207 ARG A CA 1
ATOM 1649 C C . ARG A 1 207 ? 21.384 -9.764 -33.296 1.00 96.19 207 ARG A C 1
ATOM 1651 O O . ARG A 1 207 ? 20.518 -9.542 -32.454 1.00 96.19 207 ARG A O 1
ATOM 1658 N N . ARG A 1 208 ? 21.514 -10.967 -33.869 1.00 97.50 208 ARG A N 1
ATOM 1659 C CA . ARG A 1 208 ? 20.696 -12.126 -33.464 1.00 97.50 208 ARG A CA 1
ATOM 1660 C C . ARG A 1 208 ? 21.018 -12.577 -32.040 1.00 97.50 208 ARG A C 1
ATOM 1662 O O . ARG A 1 208 ? 20.091 -12.856 -31.289 1.00 97.50 208 ARG A O 1
ATOM 1669 N N . ARG A 1 209 ? 22.296 -12.604 -31.649 1.00 98.12 209 ARG A N 1
ATOM 1670 C CA . ARG A 1 209 ? 22.710 -12.925 -30.272 1.00 98.12 209 ARG A CA 1
ATOM 1671 C C . ARG A 1 209 ? 22.162 -11.913 -29.269 1.00 98.12 209 ARG A C 1
ATOM 1673 O O . ARG A 1 209 ? 21.589 -12.322 -28.267 1.00 98.12 209 ARG A O 1
ATOM 1680 N N . LEU A 1 210 ? 22.267 -10.617 -29.564 1.00 96.62 210 LEU A N 1
ATOM 1681 C CA . LEU A 1 210 ? 21.722 -9.558 -28.710 1.00 96.62 210 LEU A CA 1
ATOM 1682 C C . LEU A 1 210 ? 20.201 -9.670 -28.557 1.00 96.62 210 LEU A C 1
ATOM 1684 O O . LEU A 1 210 ? 19.695 -9.548 -27.444 1.00 96.62 210 LEU A O 1
ATOM 1688 N N . LYS A 1 211 ? 19.476 -9.976 -29.642 1.00 97.31 211 LYS A N 1
ATOM 1689 C CA . LYS A 1 211 ? 18.027 -10.229 -29.582 1.00 97.31 211 LYS A CA 1
ATOM 1690 C C . LYS A 1 211 ? 17.682 -11.408 -28.673 1.00 97.31 211 LYS A C 1
ATOM 1692 O O . LYS A 1 211 ? 16.830 -11.255 -27.810 1.00 97.31 211 LYS A O 1
ATOM 1697 N N . LEU A 1 212 ? 18.380 -12.538 -28.809 1.00 97.44 212 LEU A N 1
ATOM 1698 C CA . LEU A 1 212 ? 18.160 -13.708 -27.950 1.00 97.44 212 LEU A CA 1
ATOM 1699 C C . LEU A 1 212 ? 18.449 -13.402 -26.474 1.00 97.44 212 LEU A C 1
ATOM 1701 O O . LEU A 1 212 ? 17.638 -13.721 -25.612 1.00 97.44 212 LEU A O 1
ATOM 1705 N N . MET A 1 213 ? 19.556 -12.713 -26.182 1.00 96.50 213 MET A N 1
ATOM 1706 C CA . MET A 1 213 ? 19.895 -12.298 -24.816 1.00 96.50 213 MET A CA 1
ATOM 1707 C C . MET A 1 213 ? 18.843 -11.354 -24.219 1.00 96.50 213 MET A C 1
ATOM 1709 O O . MET A 1 213 ? 18.512 -11.460 -23.039 1.00 96.50 213 MET A O 1
ATOM 1713 N N . HIS A 1 214 ? 18.307 -10.435 -25.025 1.00 96.50 214 HIS A N 1
ATOM 1714 C CA . HIS A 1 214 ? 17.245 -9.526 -24.604 1.00 96.50 214 HIS A CA 1
ATOM 1715 C C . HIS A 1 214 ? 15.923 -10.265 -24.352 1.00 96.50 214 HIS A C 1
ATOM 1717 O O . HIS A 1 214 ? 15.291 -10.041 -23.322 1.00 96.50 214 HIS A O 1
ATOM 1723 N N . GLU A 1 215 ? 15.536 -11.189 -25.234 1.00 97.50 215 GLU A N 1
ATOM 1724 C CA . GLU A 1 215 ? 14.361 -12.047 -25.044 1.00 97.50 215 GLU A CA 1
ATOM 1725 C C . GLU A 1 215 ? 14.480 -12.908 -23.779 1.00 97.50 215 GLU A C 1
ATOM 1727 O O . GLU A 1 215 ? 13.521 -13.021 -23.015 1.00 97.50 215 GLU A O 1
ATOM 1732 N N . ASP A 1 216 ? 15.654 -13.484 -23.516 1.00 97.25 216 ASP A N 1
ATOM 1733 C CA . ASP A 1 216 ? 15.905 -14.267 -22.304 1.00 97.25 216 ASP A CA 1
ATOM 1734 C C . ASP A 1 216 ? 15.887 -13.401 -21.041 1.00 97.25 216 ASP A C 1
ATOM 1736 O O . ASP A 1 216 ? 15.387 -13.840 -20.002 1.00 97.25 216 ASP A O 1
ATOM 1740 N N . ARG A 1 217 ? 16.374 -12.155 -21.123 1.00 97.31 217 ARG A N 1
ATOM 1741 C CA . ARG A 1 217 ? 16.263 -11.183 -20.028 1.00 97.31 217 ARG A CA 1
ATOM 1742 C C . ARG A 1 217 ? 14.800 -10.864 -19.724 1.00 97.31 217 ARG A C 1
ATOM 1744 O O . ARG A 1 217 ? 14.400 -11.014 -18.575 1.00 97.31 217 ARG A O 1
ATOM 1751 N N . ILE A 1 218 ? 13.999 -10.540 -20.742 1.00 96.75 218 ILE A N 1
ATOM 1752 C CA . ILE A 1 218 ? 12.558 -10.277 -20.585 1.00 96.75 218 ILE A CA 1
ATOM 1753 C C . ILE A 1 218 ? 11.845 -11.496 -19.985 1.00 96.75 218 ILE A C 1
ATOM 1755 O O . ILE A 1 218 ? 11.024 -11.357 -19.083 1.00 96.75 218 ILE A O 1
ATOM 1759 N N . LYS A 1 219 ? 12.164 -12.713 -20.445 1.00 98.06 219 LYS A N 1
ATOM 1760 C CA . LYS A 1 219 ? 11.581 -13.943 -19.883 1.00 98.06 219 LYS A CA 1
ATOM 1761 C C . LYS A 1 219 ? 11.951 -14.141 -18.415 1.00 98.06 219 LYS A C 1
ATOM 1763 O O . LYS A 1 219 ? 11.113 -14.618 -17.652 1.00 98.06 219 LYS A O 1
ATOM 1768 N N . ARG A 1 220 ? 13.182 -13.812 -18.014 1.00 96.94 220 ARG A N 1
ATOM 1769 C CA . ARG A 1 220 ? 13.618 -13.892 -16.613 1.00 96.94 220 ARG A CA 1
ATOM 1770 C C . ARG A 1 220 ? 12.883 -12.869 -15.753 1.00 96.94 220 ARG A C 1
ATOM 1772 O O . ARG A 1 220 ? 12.280 -13.260 -14.762 1.00 96.94 220 ARG A O 1
ATOM 1779 N N . GLU A 1 221 ? 12.852 -11.611 -16.185 1.00 96.25 221 GLU A N 1
ATOM 1780 C CA . GLU A 1 221 ? 12.127 -10.528 -15.507 1.00 96.25 221 GLU A CA 1
ATOM 1781 C C . GLU A 1 221 ? 10.635 -10.868 -15.364 1.00 96.25 221 GLU A C 1
ATOM 1783 O O . GLU A 1 221 ? 10.071 -10.754 -14.280 1.00 96.25 221 GLU A O 1
ATOM 1788 N N . SER A 1 222 ? 10.010 -11.408 -16.415 1.00 97.56 222 SER A N 1
ATOM 1789 C CA . SER A 1 222 ? 8.612 -11.849 -16.378 1.00 97.56 222 SER A CA 1
ATOM 1790 C C . SER A 1 222 ? 8.362 -12.986 -15.376 1.00 97.56 222 SER A C 1
ATOM 1792 O O . SER A 1 222 ? 7.322 -12.994 -14.715 1.00 97.56 222 SER A O 1
ATOM 1794 N N . ARG A 1 223 ? 9.299 -13.934 -15.225 1.00 97.88 223 ARG A N 1
ATOM 1795 C CA . ARG A 1 223 ? 9.206 -14.998 -14.206 1.00 97.88 223 ARG A CA 1
ATOM 1796 C C . ARG A 1 223 ? 9.360 -14.439 -12.796 1.00 97.88 223 ARG A C 1
ATOM 1798 O O . ARG A 1 223 ? 8.546 -14.765 -11.941 1.00 97.88 223 ARG A O 1
ATOM 1805 N N . GLU A 1 224 ? 10.336 -13.565 -12.574 1.00 97.56 224 GLU A N 1
ATOM 1806 C CA . GLU A 1 224 ? 10.535 -12.903 -11.280 1.00 97.56 224 GLU A CA 1
ATOM 1807 C C . GLU A 1 224 ? 9.319 -12.053 -10.884 1.00 97.56 224 GLU A C 1
ATOM 1809 O O . GLU A 1 224 ? 8.912 -12.035 -9.723 1.00 97.56 224 GLU A O 1
ATOM 1814 N N . GLU A 1 225 ? 8.693 -11.360 -11.838 1.00 96.44 225 GLU A N 1
ATOM 1815 C CA . GLU A 1 225 ? 7.443 -10.639 -11.597 1.00 96.44 225 GLU A CA 1
ATOM 1816 C C . GLU A 1 225 ? 6.282 -11.578 -11.261 1.00 96.44 225 GLU A C 1
ATOM 1818 O O . GLU A 1 225 ? 5.490 -11.268 -10.368 1.00 96.44 225 GLU A O 1
ATOM 1823 N N . ALA A 1 226 ? 6.170 -12.721 -11.943 1.00 97.88 226 ALA A N 1
ATOM 1824 C CA . ALA A 1 226 ? 5.160 -13.725 -11.629 1.00 97.88 226 ALA A CA 1
ATOM 1825 C C . ALA A 1 226 ? 5.356 -14.292 -10.212 1.00 97.88 226 ALA A C 1
ATOM 1827 O O . ALA A 1 226 ? 4.398 -14.348 -9.444 1.00 97.88 226 ALA A O 1
ATOM 1828 N N . GLU A 1 227 ? 6.591 -14.614 -9.823 1.00 97.62 227 GLU A N 1
ATOM 1829 C CA . GLU A 1 227 ? 6.929 -15.063 -8.467 1.00 97.62 227 GLU A CA 1
ATOM 1830 C C . GLU A 1 227 ? 6.573 -13.999 -7.419 1.00 97.62 227 GLU A C 1
ATOM 1832 O O . GLU A 1 227 ? 5.856 -14.290 -6.458 1.00 97.62 227 GLU A O 1
ATOM 1837 N N . LYS A 1 228 ? 6.951 -12.732 -7.644 1.00 97.31 228 LYS A N 1
ATOM 1838 C CA . LYS A 1 228 ? 6.573 -11.613 -6.761 1.00 97.31 228 LYS A CA 1
ATOM 1839 C C . LYS A 1 228 ? 5.056 -11.480 -6.617 1.00 97.31 228 LYS A C 1
ATOM 1841 O O . LYS A 1 228 ? 4.572 -11.250 -5.510 1.00 97.31 228 LYS A O 1
ATOM 1846 N N . ARG A 1 229 ? 4.287 -11.650 -7.700 1.00 96.44 229 ARG A N 1
ATOM 1847 C CA . ARG A 1 229 ? 2.813 -11.637 -7.640 1.00 96.44 229 ARG A CA 1
ATOM 1848 C C . ARG A 1 229 ? 2.280 -12.772 -6.771 1.00 96.44 229 ARG A C 1
ATOM 1850 O O . ARG A 1 229 ? 1.452 -12.507 -5.905 1.00 96.44 229 ARG A O 1
ATOM 1857 N N . THR A 1 230 ? 2.796 -13.991 -6.937 1.00 97.44 230 THR A N 1
ATOM 1858 C CA . THR A 1 230 ? 2.372 -15.133 -6.108 1.00 97.44 230 THR A CA 1
ATOM 1859 C C . THR A 1 230 ? 2.692 -14.928 -4.625 1.00 97.44 230 THR A C 1
ATOM 1861 O O . THR A 1 230 ? 1.828 -15.173 -3.786 1.00 97.44 230 THR A O 1
ATOM 1864 N N . MET A 1 231 ? 3.865 -14.373 -4.291 1.00 96.94 231 MET A N 1
ATOM 1865 C CA . MET A 1 231 ? 4.221 -14.027 -2.907 1.00 96.94 231 MET A CA 1
ATOM 1866 C C . MET A 1 231 ? 3.283 -12.966 -2.314 1.00 96.94 231 MET A C 1
ATOM 1868 O O . MET A 1 231 ? 2.887 -13.061 -1.154 1.00 96.94 231 MET A O 1
ATOM 1872 N N . VAL A 1 232 ? 2.899 -11.952 -3.096 1.00 97.75 232 VAL A N 1
ATOM 1873 C CA . VAL A 1 232 ? 1.945 -10.923 -2.647 1.00 97.75 232 VAL A CA 1
ATOM 1874 C C . VAL A 1 232 ? 0.556 -11.521 -2.407 1.00 97.75 232 VAL A C 1
ATOM 1876 O O . VAL A 1 232 ? -0.109 -11.150 -1.441 1.00 97.75 232 VAL A O 1
ATOM 1879 N N . GLU A 1 233 ? 0.101 -12.440 -3.257 1.00 97.44 233 GLU A N 1
ATOM 1880 C CA . GLU A 1 233 ? -1.178 -13.137 -3.077 1.00 97.44 233 GLU A CA 1
ATOM 1881 C C . GLU A 1 233 ? -1.173 -14.065 -1.856 1.00 97.44 233 GLU A C 1
ATOM 1883 O O . GLU A 1 233 ? -2.162 -14.128 -1.126 1.00 97.44 233 GLU A O 1
ATOM 1888 N N . GLU A 1 234 ? -0.064 -14.753 -1.591 1.00 98.19 234 GLU A N 1
ATOM 1889 C CA . GLU A 1 234 ? 0.124 -15.542 -0.372 1.00 98.19 234 GLU A CA 1
ATOM 1890 C C . GLU A 1 234 ? 0.095 -14.661 0.882 1.00 98.19 234 GLU A C 1
ATOM 1892 O O . GLU A 1 234 ? -0.721 -14.900 1.770 1.00 98.19 234 GLU A O 1
ATOM 1897 N N . ALA A 1 235 ? 0.846 -13.557 0.901 1.00 97.94 235 ALA A N 1
ATOM 1898 C CA . ALA A 1 235 ? 0.819 -12.608 2.014 1.00 97.94 235 ALA A CA 1
ATOM 1899 C C . ALA A 1 235 ? -0.583 -12.010 2.253 1.00 97.94 235 ALA A C 1
ATOM 1901 O O . ALA A 1 235 ? -0.983 -11.775 3.395 1.00 97.94 235 ALA A O 1
ATOM 1902 N N . ARG A 1 236 ? -1.363 -11.772 1.188 1.00 97.75 236 ARG A N 1
ATOM 1903 C CA . ARG A 1 236 ? -2.766 -11.336 1.313 1.00 97.75 236 ARG A CA 1
ATOM 1904 C C . ARG A 1 236 ? -3.631 -12.398 1.991 1.00 97.75 236 ARG A C 1
ATOM 1906 O O . ARG A 1 236 ? -4.393 -12.042 2.890 1.00 97.75 236 ARG A O 1
ATOM 1913 N N . ARG A 1 237 ? -3.490 -13.672 1.606 1.00 98.31 237 ARG A N 1
ATOM 1914 C CA . ARG A 1 237 ? -4.201 -14.791 2.248 1.00 98.31 237 ARG A CA 1
ATOM 1915 C C . ARG A 1 237 ? -3.840 -14.905 3.728 1.00 98.31 237 ARG A C 1
ATOM 1917 O O . ARG A 1 237 ? -4.744 -14.973 4.557 1.00 98.31 237 ARG A O 1
ATOM 1924 N N . ASP A 1 238 ? -2.561 -14.800 4.076 1.00 97.94 238 ASP A N 1
ATOM 1925 C CA . ASP A 1 238 ? -2.106 -14.846 5.471 1.00 97.94 238 ASP A CA 1
ATOM 1926 C C . ASP A 1 238 ? -2.715 -13.722 6.324 1.00 97.94 238 ASP A C 1
ATOM 1928 O O . ASP A 1 238 ? -3.146 -13.944 7.461 1.00 97.94 238 ASP A O 1
ATOM 1932 N N . ILE A 1 239 ? -2.800 -12.505 5.771 1.00 97.25 239 ILE A N 1
ATOM 1933 C CA . ILE A 1 239 ? -3.437 -11.360 6.438 1.00 97.25 239 ILE A CA 1
ATOM 1934 C C . ILE A 1 239 ? -4.935 -11.609 6.644 1.00 97.25 239 ILE A C 1
ATOM 1936 O O . ILE A 1 239 ? -5.472 -11.278 7.706 1.00 97.25 239 ILE A O 1
ATOM 1940 N N . GLU A 1 240 ? -5.628 -12.173 5.657 1.00 98.12 240 GLU A N 1
ATOM 1941 C CA . GLU A 1 240 ? -7.051 -12.510 5.767 1.00 98.12 240 GLU A CA 1
ATOM 1942 C C . GLU A 1 240 ? -7.302 -13.601 6.814 1.00 98.12 240 GLU A C 1
ATOM 1944 O O . GLU A 1 240 ? -8.185 -13.447 7.664 1.00 98.12 240 GLU A O 1
ATOM 1949 N N . GLU A 1 241 ? -6.489 -14.657 6.830 1.00 98.38 241 GLU A N 1
ATOM 1950 C CA . GLU A 1 241 ? -6.559 -15.708 7.846 1.00 98.38 241 GLU A CA 1
ATOM 1951 C C . GLU A 1 241 ? -6.257 -15.176 9.249 1.00 98.38 241 GLU A C 1
ATOM 1953 O O . GLU A 1 241 ? -6.920 -15.546 10.223 1.00 98.38 241 GLU A O 1
ATOM 1958 N N . TRP A 1 242 ? -5.273 -14.286 9.377 1.00 98.44 242 TRP A N 1
ATOM 1959 C CA . TRP A 1 242 ? -4.984 -13.614 10.639 1.00 98.44 242 TRP A CA 1
ATOM 1960 C C . TRP A 1 242 ? -6.169 -12.762 11.109 1.00 98.44 242 TRP A C 1
ATOM 1962 O O . TRP A 1 242 ? -6.594 -12.894 12.257 1.00 98.44 242 TRP A O 1
ATOM 1972 N N . ARG A 1 243 ? -6.770 -11.953 10.225 1.00 97.88 243 ARG A N 1
ATOM 1973 C CA . ARG A 1 243 ? -7.970 -11.161 10.550 1.00 97.88 243 ARG A CA 1
ATOM 1974 C C . ARG A 1 243 ? -9.111 -12.050 11.025 1.00 97.88 243 ARG A C 1
ATOM 1976 O O . ARG A 1 243 ? -9.723 -11.745 12.045 1.00 97.88 243 ARG A O 1
ATOM 1983 N N . LYS A 1 244 ? -9.368 -13.159 10.329 1.00 98.25 244 LYS A N 1
ATOM 1984 C CA . LYS A 1 244 ? -10.399 -14.128 10.715 1.00 98.25 244 LYS A CA 1
ATOM 1985 C C . LYS A 1 244 ? -10.151 -14.683 12.120 1.00 98.25 244 LYS A C 1
ATOM 1987 O O . LYS A 1 244 ? -11.047 -14.622 12.956 1.00 98.25 244 LYS A O 1
ATOM 1992 N N . ARG A 1 245 ? -8.918 -15.111 12.422 1.00 98.06 245 ARG A N 1
ATOM 1993 C CA . ARG A 1 245 ? -8.537 -15.580 13.769 1.00 98.06 245 ARG A CA 1
ATOM 1994 C C . ARG A 1 245 ? -8.769 -14.520 14.847 1.00 98.06 245 ARG A C 1
ATOM 1996 O O . ARG A 1 245 ? -9.294 -14.851 15.909 1.00 98.06 245 ARG A O 1
ATOM 2003 N N . MET A 1 246 ? -8.426 -13.261 14.568 1.00 97.88 246 MET A N 1
ATOM 2004 C CA . MET A 1 246 ? -8.644 -12.149 15.499 1.00 97.88 246 MET A CA 1
ATOM 2005 C C . MET A 1 246 ? -10.134 -11.888 15.759 1.00 97.88 246 MET A C 1
ATOM 2007 O O . MET A 1 246 ? -10.518 -11.625 16.900 1.00 97.88 246 MET A O 1
ATOM 2011 N N . PHE A 1 247 ? -10.986 -11.987 14.734 1.00 97.56 247 PHE A N 1
ATOM 2012 C CA . PHE A 1 247 ? -12.437 -11.874 14.905 1.00 97.56 247 PHE A CA 1
ATOM 2013 C C . PHE A 1 247 ? -13.009 -13.034 15.727 1.00 97.56 247 PHE A C 1
ATOM 2015 O O . PHE A 1 247 ? -13.735 -12.786 16.689 1.00 97.56 247 PHE A O 1
ATOM 2022 N N . ASP A 1 248 ? -12.618 -14.275 15.431 1.00 97.69 248 ASP A N 1
ATOM 2023 C CA . ASP A 1 248 ? -13.076 -15.461 16.167 1.00 97.69 248 ASP A CA 1
ATOM 2024 C C . ASP A 1 248 ? -12.641 -15.425 17.649 1.00 97.69 248 ASP A C 1
ATOM 2026 O O . ASP A 1 248 ? -13.343 -15.895 18.547 1.00 97.69 248 ASP A O 1
ATOM 2030 N N . GLU A 1 249 ? -11.461 -14.877 17.951 1.00 97.75 249 GLU A N 1
ATOM 2031 C CA . GLU A 1 249 ? -11.009 -14.646 19.329 1.00 97.75 249 GLU A CA 1
ATOM 2032 C C . GLU A 1 249 ? -11.806 -13.526 20.020 1.00 97.75 249 GLU A C 1
ATOM 2034 O O . GLU A 1 249 ? -12.233 -13.673 21.171 1.00 97.75 249 GLU A O 1
ATOM 2039 N N . ALA A 1 250 ? -12.087 -12.429 19.315 1.00 97.38 250 ALA A N 1
ATOM 2040 C CA . ALA A 1 250 ? -12.924 -11.351 19.831 1.00 97.38 250 ALA A CA 1
ATOM 2041 C C . ALA A 1 250 ? -14.358 -11.825 20.141 1.00 97.38 250 ALA A C 1
ATOM 2043 O O . ALA A 1 250 ? -14.926 -11.445 21.169 1.00 97.38 250 ALA A O 1
ATOM 2044 N N . GLU A 1 251 ? -14.940 -12.692 19.310 1.00 97.62 251 GLU A N 1
ATOM 2045 C CA . GLU A 1 251 ? -16.252 -13.287 19.582 1.00 97.62 251 GLU A CA 1
ATOM 2046 C C . GLU A 1 251 ? -16.222 -14.208 20.803 1.00 97.62 251 GLU A C 1
ATOM 2048 O O . GLU A 1 251 ? -17.050 -14.049 21.704 1.00 97.62 251 GLU A O 1
ATOM 2053 N N . ARG A 1 252 ? -15.220 -15.090 20.912 1.00 97.00 252 ARG A N 1
ATOM 2054 C CA . ARG A 1 252 ? -15.054 -15.964 22.088 1.00 97.00 252 ARG A CA 1
ATOM 2055 C C . ARG A 1 252 ? -14.931 -15.166 23.386 1.00 97.00 252 ARG A C 1
ATOM 2057 O O . ARG A 1 252 ? -15.638 -15.445 24.356 1.00 97.00 252 ARG A O 1
ATOM 2064 N N . THR A 1 253 ? -14.110 -14.116 23.401 1.00 96.12 253 THR A N 1
ATOM 2065 C CA . THR A 1 253 ? -13.963 -13.256 24.590 1.00 96.12 253 THR A CA 1
ATOM 2066 C C . THR A 1 253 ? -15.247 -12.485 24.917 1.00 96.12 253 THR A C 1
ATOM 2068 O O . THR A 1 253 ? -15.566 -12.275 26.093 1.00 96.12 253 THR A O 1
ATOM 2071 N N . LYS A 1 254 ? -16.033 -12.082 23.910 1.00 97.25 254 LYS A N 1
ATOM 2072 C CA . LYS A 1 254 ? -17.355 -11.470 24.110 1.00 97.25 254 LYS A CA 1
ATOM 2073 C C . LYS A 1 254 ? -18.339 -12.459 24.737 1.00 97.25 254 LYS A C 1
ATOM 2075 O O . LYS A 1 254 ? -19.001 -12.107 25.716 1.00 97.25 254 LYS A O 1
ATOM 2080 N N . GLU A 1 255 ? -18.397 -13.693 24.243 1.00 97.00 255 GLU A N 1
ATOM 2081 C CA . GLU A 1 255 ? -19.242 -14.743 24.817 1.00 97.00 255 GLU A CA 1
ATOM 2082 C C . GLU A 1 255 ? -18.874 -15.061 26.270 1.00 97.00 255 GLU A C 1
ATOM 2084 O O . GLU A 1 255 ? -19.758 -15.206 27.121 1.00 97.00 255 GLU A O 1
ATOM 2089 N N . GLU A 1 256 ? -17.580 -15.142 26.588 1.00 97.25 256 GLU A N 1
ATOM 2090 C CA . GLU A 1 256 ? -17.099 -15.336 27.958 1.00 97.25 256 GLU A CA 1
ATOM 2091 C C . GLU A 1 256 ? -17.504 -14.179 28.872 1.00 97.25 256 GLU A C 1
ATOM 2093 O O . GLU A 1 256 ? -18.053 -14.402 29.956 1.00 97.25 256 GLU A O 1
ATOM 2098 N N . ARG A 1 257 ? -17.328 -12.931 28.417 1.00 96.50 257 ARG A N 1
ATOM 2099 C CA . ARG A 1 257 ? -17.780 -11.739 29.152 1.00 96.50 257 ARG A CA 1
ATOM 2100 C C . ARG A 1 257 ? -19.283 -11.776 29.410 1.00 96.50 257 ARG A C 1
ATOM 2102 O O . ARG A 1 257 ? -19.718 -11.444 30.515 1.00 96.50 257 ARG A O 1
ATOM 2109 N N . ASP A 1 258 ? -20.081 -12.209 28.443 1.00 96.88 258 ASP A N 1
ATOM 2110 C CA . ASP A 1 258 ? -21.531 -12.316 28.602 1.00 96.88 258 ASP A CA 1
ATOM 2111 C C . ASP A 1 258 ? -21.935 -13.455 29.547 1.00 96.88 258 ASP A C 1
ATOM 2113 O O . ASP A 1 258 ? -22.853 -13.282 30.358 1.00 96.88 258 ASP A O 1
ATOM 2117 N N . LYS A 1 259 ? -21.223 -14.591 29.531 1.00 97.81 259 LYS A N 1
ATOM 2118 C CA . LYS A 1 259 ? -21.389 -15.673 30.520 1.00 97.81 259 LYS A CA 1
ATOM 2119 C C . LYS A 1 259 ? -21.073 -15.175 31.934 1.00 97.81 259 LYS A C 1
ATOM 2121 O O . LYS A 1 259 ? -21.888 -15.377 32.839 1.00 97.81 259 LYS A O 1
ATOM 2126 N N . ILE A 1 260 ? -19.966 -14.451 32.116 1.00 96.44 260 ILE A N 1
ATOM 2127 C CA . ILE A 1 260 ? -19.574 -13.849 33.402 1.00 96.44 260 ILE A CA 1
ATOM 2128 C C . ILE A 1 260 ? -20.627 -12.836 33.870 1.00 96.44 260 ILE A C 1
ATOM 2130 O O . ILE A 1 260 ? -21.082 -12.908 35.012 1.00 96.44 260 ILE A O 1
ATOM 2134 N N . LYS A 1 261 ? -21.093 -11.936 32.993 1.00 96.75 261 LYS A N 1
ATOM 2135 C CA . LYS A 1 261 ? -22.154 -10.962 33.315 1.00 96.75 261 LYS A CA 1
ATOM 2136 C C . LYS A 1 261 ? -23.460 -11.647 33.719 1.00 96.75 261 LYS A C 1
ATOM 2138 O O . LYS A 1 261 ? -24.072 -11.254 34.715 1.00 96.75 261 LYS A O 1
ATOM 2143 N N . LYS A 1 262 ? -23.888 -12.689 32.994 1.00 97.69 262 LYS A N 1
ATOM 2144 C CA . LYS A 1 262 ? -25.089 -13.478 33.329 1.00 97.69 262 LYS A CA 1
ATOM 2145 C C . LYS A 1 262 ? -24.935 -14.186 34.679 1.00 97.69 262 LYS A C 1
ATOM 2147 O O . LYS A 1 262 ? -25.871 -14.163 35.479 1.00 97.69 262 LYS A O 1
ATOM 2152 N N . ALA A 1 263 ? -23.772 -14.775 34.961 1.00 97.19 263 ALA A N 1
ATOM 2153 C CA . ALA A 1 263 ? -23.480 -15.410 36.246 1.00 97.19 263 ALA A CA 1
ATOM 2154 C C . ALA A 1 263 ? -23.476 -14.393 37.403 1.00 97.19 263 ALA A C 1
ATOM 2156 O O . ALA A 1 263 ? -24.125 -14.621 38.426 1.00 97.19 263 ALA A O 1
ATOM 2157 N N . ALA A 1 264 ? -22.833 -13.235 37.215 1.00 96.88 264 ALA A N 1
ATOM 2158 C CA . ALA A 1 264 ? -22.806 -12.146 38.189 1.00 96.88 264 ALA A CA 1
ATOM 2159 C C . ALA A 1 264 ? -24.210 -11.586 38.470 1.00 96.88 264 ALA A C 1
ATOM 2161 O O . ALA A 1 264 ? -24.568 -11.380 39.630 1.00 96.88 264 ALA A O 1
ATOM 2162 N N . LYS A 1 265 ? -25.042 -11.405 37.432 1.00 97.06 265 LYS A N 1
ATOM 2163 C CA . LYS A 1 265 ? -26.446 -10.991 37.581 1.00 97.06 265 LYS A CA 1
ATOM 2164 C C . LYS A 1 265 ? -27.246 -12.012 38.394 1.00 97.06 265 LYS A C 1
ATOM 2166 O O . LYS A 1 265 ? -27.850 -11.642 39.394 1.00 97.06 265 LYS A O 1
ATOM 2171 N N . LYS A 1 266 ? -27.160 -13.305 38.049 1.00 96.88 266 LYS A N 1
ATOM 2172 C CA . LYS A 1 266 ? -27.813 -14.388 38.811 1.00 96.88 266 LYS A CA 1
ATOM 2173 C C . LYS A 1 266 ? -27.362 -14.425 40.277 1.00 96.88 266 LYS A C 1
ATOM 2175 O O . LYS A 1 266 ? -28.187 -14.677 41.152 1.00 96.88 266 LYS A O 1
ATOM 2180 N N . LYS A 1 267 ? -26.077 -14.178 40.565 1.00 96.50 267 LYS A N 1
ATOM 2181 C CA . LYS A 1 267 ? -25.556 -14.107 41.942 1.00 96.50 267 LYS A CA 1
ATOM 2182 C C . LYS A 1 267 ? -26.162 -12.928 42.711 1.00 96.50 267 LYS A C 1
ATOM 2184 O O . LYS A 1 267 ? -26.691 -13.140 43.798 1.00 96.50 267 LYS A O 1
ATOM 2189 N N . ARG A 1 268 ? -26.178 -11.731 42.112 1.00 94.69 268 ARG A N 1
ATOM 2190 C CA . ARG A 1 268 ? -26.798 -10.528 42.698 1.00 94.69 268 ARG A CA 1
ATOM 2191 C C . ARG A 1 268 ? -28.295 -10.710 42.950 1.00 94.69 268 ARG A C 1
ATOM 2193 O O . ARG A 1 268 ? -28.784 -10.315 44.002 1.00 94.69 268 ARG A O 1
ATOM 2200 N N . ASP A 1 269 ? -29.019 -11.339 42.027 1.00 96.19 269 ASP A N 1
ATOM 2201 C CA . ASP A 1 269 ? -30.452 -11.608 42.195 1.00 96.19 269 ASP A CA 1
ATOM 2202 C C . ASP A 1 269 ? -30.710 -12.610 43.334 1.00 96.19 269 ASP A C 1
ATOM 2204 O O . ASP A 1 269 ? -31.613 -12.401 44.147 1.00 96.19 269 ASP A O 1
ATOM 2208 N N . LYS A 1 270 ? -29.874 -13.653 43.464 1.00 96.94 270 LYS A N 1
ATOM 2209 C CA . LYS A 1 270 ? -29.920 -14.590 44.602 1.00 96.94 270 LYS A CA 1
ATOM 2210 C C . LYS A 1 270 ? -29.622 -13.896 45.935 1.00 96.94 270 LYS A C 1
ATOM 2212 O O . LYS A 1 270 ? -30.314 -14.164 46.914 1.00 96.94 270 LYS A O 1
ATOM 2217 N N . GLU A 1 271 ? -28.623 -13.017 45.991 1.00 95.94 271 GLU A N 1
ATOM 2218 C CA . GLU A 1 271 ? -28.300 -12.229 47.191 1.00 95.94 271 GLU A CA 1
ATOM 2219 C C . GLU A 1 271 ? -29.448 -11.284 47.561 1.00 95.94 271 GLU A C 1
ATOM 2221 O O . GLU A 1 271 ? -29.894 -11.295 48.704 1.00 95.94 271 GLU A O 1
ATOM 2226 N N . ARG A 1 272 ? -30.032 -10.572 46.587 1.00 96.06 272 ARG A N 1
ATOM 2227 C CA . ARG A 1 272 ? -31.225 -9.732 46.798 1.00 96.06 272 ARG A CA 1
ATOM 2228 C C . ARG A 1 272 ? -32.424 -10.531 47.309 1.00 96.06 272 ARG A C 1
ATOM 2230 O O . ARG A 1 272 ? -33.153 -10.043 48.164 1.00 96.06 272 ARG A O 1
ATOM 2237 N N . GLN A 1 273 ? -32.652 -11.747 46.806 1.00 95.88 273 GLN A N 1
ATOM 2238 C CA . GLN A 1 273 ? -33.722 -12.616 47.311 1.00 95.88 273 GLN A CA 1
ATOM 2239 C C . GLN A 1 273 ? -33.464 -13.086 48.747 1.00 95.88 273 GLN A C 1
ATOM 2241 O O . GLN A 1 273 ? -34.399 -13.126 49.545 1.00 95.88 273 GLN A O 1
ATOM 2246 N N . LYS A 1 274 ? -32.217 -13.437 49.088 1.00 96.69 274 LYS A N 1
ATOM 2247 C CA . LYS A 1 274 ? -31.836 -13.797 50.463 1.00 96.69 274 LYS A CA 1
ATOM 2248 C C . LYS A 1 274 ? -32.012 -12.613 51.413 1.00 96.69 274 LYS A C 1
ATOM 2250 O O . LYS A 1 274 ? -32.602 -12.792 52.473 1.00 96.69 274 LYS A O 1
ATOM 2255 N N . GLU A 1 275 ? -31.590 -11.423 50.998 1.00 95.12 275 GLU A N 1
ATOM 2256 C CA . GLU A 1 275 ? -31.723 -10.198 51.787 1.00 95.12 275 GLU A CA 1
ATOM 2257 C C . GLU A 1 275 ? -33.191 -9.824 52.004 1.00 95.12 275 GLU A C 1
ATOM 2259 O O . GLU A 1 275 ? -33.608 -9.610 53.136 1.00 95.12 275 GLU A O 1
ATOM 2264 N N . LYS A 1 276 ? -34.026 -9.872 50.955 1.00 96.12 276 LYS A N 1
ATOM 2265 C CA . LYS A 1 276 ? -35.479 -9.671 51.091 1.00 96.12 276 LYS A CA 1
ATOM 2266 C C . LYS A 1 276 ? -36.104 -10.634 52.104 1.00 96.12 276 LYS A C 1
ATOM 2268 O O . LYS A 1 276 ? -36.895 -10.202 52.934 1.00 96.12 276 LYS A O 1
ATOM 2273 N N . LYS A 1 277 ? -35.730 -11.921 52.070 1.00 96.56 277 LYS A N 1
ATOM 2274 C CA . LYS A 1 277 ? -36.212 -12.922 53.040 1.00 96.56 277 LYS A CA 1
ATOM 2275 C C . LYS A 1 277 ? -35.722 -12.642 54.462 1.00 96.56 277 LYS A C 1
ATOM 2277 O O . LYS A 1 277 ? -36.458 -12.905 55.407 1.00 96.56 277 LYS A O 1
ATOM 2282 N N . ARG A 1 278 ? -34.495 -12.141 54.623 1.00 96.00 278 ARG A N 1
ATOM 2283 C CA . ARG A 1 278 ? -33.943 -11.752 55.925 1.00 96.00 278 ARG A CA 1
ATOM 2284 C C . ARG A 1 278 ? -34.692 -10.549 56.501 1.00 96.00 278 ARG A C 1
ATOM 2286 O O . ARG A 1 278 ? -35.199 -10.652 57.610 1.00 96.00 278 ARG A O 1
ATOM 2293 N N . VAL A 1 279 ? -34.855 -9.486 55.715 1.00 95.31 279 VAL A N 1
ATOM 2294 C CA . VAL A 1 279 ? -35.612 -8.285 56.103 1.00 95.31 279 VAL A CA 1
ATOM 2295 C C . VAL A 1 279 ? -37.069 -8.629 56.435 1.00 95.31 279 VAL A C 1
ATOM 2297 O O . VAL A 1 279 ? -37.621 -8.109 57.398 1.00 95.31 279 VAL A O 1
ATOM 2300 N N . GLU A 1 280 ? -37.706 -9.538 55.688 1.00 95.62 280 GLU A N 1
ATOM 2301 C CA . GLU A 1 280 ? -39.071 -9.988 55.996 1.00 95.62 280 GLU A CA 1
ATOM 2302 C C . GLU A 1 280 ? -39.155 -10.744 57.334 1.00 95.62 280 GLU A C 1
ATOM 2304 O O . GLU A 1 280 ? -40.107 -10.542 58.087 1.00 95.62 280 GLU A O 1
ATOM 2309 N N . ARG A 1 281 ? -38.165 -11.592 57.655 1.00 95.38 281 ARG A N 1
ATOM 2310 C CA . ARG A 1 281 ? -38.084 -12.278 58.958 1.00 95.38 281 ARG A CA 1
ATOM 2311 C C . ARG A 1 281 ? -37.873 -11.287 60.098 1.00 95.38 281 ARG A C 1
ATOM 2313 O O . ARG A 1 281 ? -38.632 -11.326 61.057 1.00 95.38 281 ARG A O 1
ATOM 2320 N N . GLU A 1 282 ? -36.924 -10.364 59.950 1.00 95.38 282 GLU A N 1
ATOM 2321 C CA . GLU A 1 282 ? -36.666 -9.305 60.935 1.00 95.38 282 GLU A CA 1
ATOM 2322 C C . GLU A 1 282 ? -37.921 -8.442 61.157 1.00 95.38 282 GLU A C 1
ATOM 2324 O O . GLU A 1 282 ? -38.280 -8.145 62.295 1.00 95.38 282 GLU A O 1
ATOM 2329 N N . ARG A 1 283 ? -38.667 -8.113 60.091 1.00 95.38 283 ARG A N 1
ATOM 2330 C CA . ARG A 1 283 ? -39.943 -7.389 60.198 1.00 95.38 283 ARG A CA 1
ATOM 2331 C C . ARG A 1 283 ? -41.000 -8.178 60.977 1.00 95.38 283 ARG A C 1
ATOM 2333 O O . ARG A 1 283 ? -41.669 -7.587 61.819 1.00 95.38 283 ARG A O 1
ATOM 2340 N N . LYS A 1 284 ? -41.144 -9.485 60.724 1.00 95.12 284 LYS A N 1
ATOM 2341 C CA . LYS A 1 284 ? -42.078 -10.354 61.467 1.00 95.12 284 LYS A CA 1
ATOM 2342 C C . LYS A 1 284 ? -41.699 -10.463 62.944 1.00 95.12 284 LYS A C 1
ATOM 2344 O O . LYS A 1 284 ? -42.579 -10.370 63.790 1.00 95.12 284 LYS A O 1
ATOM 2349 N N . GLU A 1 285 ? -40.410 -10.588 63.258 1.00 94.88 285 GLU A N 1
ATOM 2350 C CA . GLU A 1 285 ? -39.925 -10.611 64.645 1.00 94.88 285 GLU A CA 1
ATOM 2351 C C . GLU A 1 285 ? -40.192 -9.287 65.375 1.00 94.88 285 GLU A C 1
ATOM 2353 O O . GLU A 1 285 ? -40.588 -9.293 66.540 1.00 94.88 285 GLU A O 1
ATOM 2358 N N . ILE A 1 286 ? -39.996 -8.145 64.706 1.00 94.56 286 ILE A N 1
ATOM 2359 C CA . ILE A 1 286 ? -40.317 -6.827 65.271 1.00 94.56 286 ILE A CA 1
ATOM 2360 C C . ILE A 1 286 ? -41.826 -6.693 65.495 1.00 94.56 286 ILE A C 1
ATOM 2362 O O . ILE A 1 286 ? -42.233 -6.239 66.561 1.00 94.56 286 ILE A O 1
ATOM 2366 N N . GLU A 1 287 ? -42.654 -7.105 64.533 1.00 93.75 287 GLU A N 1
ATOM 2367 C CA . GLU A 1 287 ? -44.115 -7.067 64.663 1.00 93.75 287 GLU A CA 1
ATOM 2368 C C . GLU A 1 287 ? -44.604 -7.969 65.810 1.00 93.75 287 GLU A C 1
ATOM 2370 O O . GLU A 1 287 ? -45.452 -7.559 66.599 1.00 93.75 287 GLU A O 1
ATOM 2375 N N . GLU A 1 288 ? -44.038 -9.170 65.965 1.00 93.94 288 GLU A N 1
ATOM 2376 C CA . GLU A 1 288 ? -44.355 -10.072 67.078 1.00 93.94 288 GLU A CA 1
ATOM 2377 C C . GLU A 1 288 ? -43.934 -9.476 68.430 1.00 93.94 288 GLU A C 1
ATOM 2379 O O . GLU A 1 288 ? -44.702 -9.516 69.392 1.00 93.94 288 GLU A O 1
ATOM 2384 N N . LYS A 1 289 ? -42.748 -8.857 68.509 1.00 93.50 289 LYS A N 1
ATOM 2385 C CA . LYS A 1 289 ? -42.305 -8.125 69.708 1.00 93.50 289 LYS A CA 1
ATOM 2386 C C . LYS A 1 289 ? -43.224 -6.945 70.023 1.00 93.50 289 LYS A C 1
ATOM 2388 O O . LYS A 1 289 ? -43.548 -6.735 71.186 1.00 93.50 289 LYS A O 1
ATOM 2393 N N . GLN A 1 290 ? -43.667 -6.194 69.015 1.00 92.06 290 GLN A N 1
ATOM 2394 C CA . GLN A 1 290 ? -44.614 -5.092 69.201 1.00 92.06 290 GLN A CA 1
ATOM 2395 C C . GLN A 1 290 ? -45.969 -5.587 69.709 1.00 92.06 290 GLN A C 1
ATOM 2397 O O . GLN A 1 290 ? -46.491 -4.993 70.648 1.00 92.06 290 GLN A O 1
ATOM 2402 N N . LYS A 1 291 ? -46.495 -6.693 69.165 1.00 92.56 291 LYS A N 1
ATOM 2403 C CA . LYS A 1 291 ? -47.728 -7.325 69.661 1.00 92.56 291 LYS A CA 1
ATOM 2404 C C . LYS A 1 291 ? -47.592 -7.760 71.118 1.00 92.56 291 LYS A C 1
ATOM 2406 O O . LYS A 1 291 ? -48.457 -7.416 71.912 1.00 92.56 291 LYS A O 1
ATOM 2411 N N . LYS A 1 292 ? -46.478 -8.402 71.493 1.00 90.75 292 LYS A N 1
A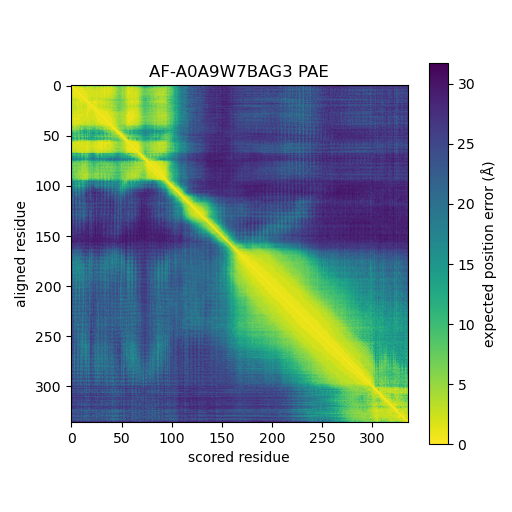TOM 2412 C CA . LYS A 1 292 ? -46.194 -8.771 72.893 1.00 90.75 292 LYS A CA 1
ATOM 2413 C C . LYS A 1 292 ? -46.143 -7.548 73.809 1.00 90.75 292 LYS A C 1
ATOM 2415 O O . LYS A 1 292 ? -46.789 -7.548 74.847 1.00 90.75 292 LYS A O 1
ATOM 2420 N N . ILE A 1 293 ? -45.457 -6.478 73.402 1.00 87.38 293 ILE A N 1
ATOM 2421 C CA . ILE A 1 293 ? -45.417 -5.218 74.165 1.00 87.38 293 ILE A CA 1
ATOM 2422 C C . ILE A 1 293 ? -46.818 -4.598 74.281 1.00 87.38 293 ILE A C 1
ATOM 2424 O O . ILE A 1 293 ? -47.159 -4.033 75.317 1.00 87.38 293 ILE A O 1
ATOM 2428 N N . GLU A 1 294 ? -47.636 -4.649 73.231 1.00 87.88 294 GLU A N 1
ATOM 2429 C CA . GLU A 1 294 ? -48.998 -4.111 73.259 1.00 87.88 294 GLU A CA 1
ATOM 2430 C C . GLU A 1 294 ? -49.929 -4.948 74.149 1.00 87.88 294 GLU A C 1
ATOM 2432 O O . GLU A 1 294 ? -50.721 -4.381 74.898 1.00 87.88 294 GLU A O 1
ATOM 2437 N N . GLU A 1 295 ? -49.809 -6.276 74.123 1.00 86.50 295 GLU A N 1
ATOM 2438 C CA . GLU A 1 295 ? -50.495 -7.194 75.039 1.00 86.50 295 GLU A CA 1
ATOM 2439 C C . GLU A 1 295 ? -50.061 -6.960 76.489 1.00 86.50 295 GLU A C 1
ATOM 2441 O O . GLU A 1 295 ? -50.914 -6.808 77.361 1.00 86.50 295 GLU A O 1
ATOM 2446 N N . GLU A 1 296 ? -48.759 -6.824 76.749 1.00 83.56 296 GLU A N 1
ATOM 2447 C CA . GLU A 1 296 ? -48.225 -6.458 78.063 1.00 83.56 296 GLU A CA 1
ATOM 2448 C C . GLU A 1 296 ? -48.748 -5.094 78.523 1.00 83.56 296 GLU A C 1
ATOM 2450 O O . GLU A 1 296 ? -49.151 -4.955 79.675 1.00 83.56 296 GLU A O 1
ATOM 2455 N N . LYS A 1 297 ? -48.818 -4.094 77.633 1.00 85.19 297 LYS A N 1
ATOM 2456 C CA . LYS A 1 297 ? -49.413 -2.783 77.938 1.00 85.19 297 LYS A CA 1
ATOM 2457 C C . LYS A 1 297 ? -50.907 -2.886 78.233 1.00 85.19 297 LYS A C 1
ATOM 2459 O O . LYS A 1 297 ? -51.362 -2.248 79.178 1.00 85.19 297 LYS A O 1
ATOM 2464 N N . LYS A 1 298 ? -51.668 -3.681 77.472 1.00 82.50 298 LYS A N 1
ATOM 2465 C CA . LYS A 1 298 ? -53.097 -3.936 77.732 1.00 82.50 298 LYS A CA 1
ATOM 2466 C C . LYS A 1 298 ? -53.279 -4.585 79.101 1.00 82.50 298 LYS A C 1
ATOM 2468 O O . LYS A 1 298 ? -54.068 -4.085 79.898 1.00 82.50 298 LYS A O 1
ATOM 2473 N N . MET A 1 299 ? -52.481 -5.605 79.410 1.00 73.06 299 MET A N 1
ATOM 2474 C CA . MET A 1 299 ? -52.487 -6.292 80.703 1.00 73.06 299 MET A CA 1
ATOM 2475 C C . MET A 1 299 ? -52.045 -5.377 81.857 1.00 73.06 299 MET A C 1
ATOM 2477 O O . MET A 1 299 ? -52.654 -5.401 82.920 1.00 73.06 299 MET A O 1
ATOM 2481 N N . ALA A 1 300 ? -51.042 -4.521 81.657 1.00 71.56 300 ALA A N 1
ATOM 2482 C CA . ALA A 1 300 ? -50.589 -3.549 82.656 1.00 71.56 300 ALA A CA 1
ATOM 2483 C C . ALA A 1 300 ? -51.572 -2.379 82.844 1.00 71.56 300 ALA A C 1
ATOM 2485 O O . ALA A 1 300 ? -51.623 -1.770 83.909 1.00 71.56 300 ALA A O 1
ATOM 2486 N N . SER A 1 301 ? -52.374 -2.061 81.822 1.00 76.75 301 SER A N 1
ATOM 2487 C CA . SER A 1 301 ? -53.424 -1.039 81.893 1.00 76.75 301 SER A CA 1
ATOM 2488 C C . SER A 1 301 ? -54.707 -1.517 82.582 1.00 76.75 301 SER A C 1
ATOM 2490 O O . SER A 1 301 ? -55.620 -0.712 82.782 1.00 76.75 301 SER A O 1
ATOM 2492 N N . LEU A 1 302 ? -54.785 -2.801 82.963 1.00 76.88 302 LEU A N 1
ATOM 2493 C CA . LEU A 1 302 ? -55.901 -3.339 83.733 1.00 76.88 302 LEU A CA 1
ATOM 2494 C C . LEU A 1 302 ? -55.972 -2.629 85.090 1.00 76.88 302 LEU A C 1
ATOM 2496 O O . LEU A 1 302 ? -55.089 -2.742 85.944 1.00 76.88 302 LEU A O 1
ATOM 2500 N N . LYS A 1 303 ? -57.056 -1.882 85.281 1.00 81.69 303 LYS A N 1
ATOM 2501 C CA . LYS A 1 303 ? -57.405 -1.258 86.555 1.00 81.69 303 LYS A CA 1
ATOM 2502 C C . LYS A 1 303 ? -58.341 -2.182 87.311 1.00 81.69 303 LYS A C 1
ATOM 2504 O O . LYS A 1 303 ? -59.208 -2.817 86.714 1.00 81.69 303 LYS A O 1
ATOM 2509 N N . CYS A 1 304 ? -58.186 -2.235 88.627 1.00 81.62 304 CYS A N 1
ATOM 2510 C CA . CYS A 1 304 ? -59.129 -2.940 89.481 1.00 81.62 304 CYS A CA 1
ATOM 2511 C C . CYS A 1 304 ? -60.519 -2.314 89.327 1.00 81.62 304 CYS A C 1
ATOM 2513 O O . CYS A 1 304 ? -60.686 -1.129 89.614 1.00 81.62 304 CYS A O 1
ATOM 2515 N N . THR A 1 305 ? -61.526 -3.101 88.938 1.00 84.19 305 THR A N 1
ATOM 2516 C CA . THR A 1 305 ? -62.899 -2.599 88.741 1.00 84.19 305 THR A CA 1
ATOM 2517 C C . THR A 1 305 ? -63.470 -1.966 90.008 1.00 84.19 305 THR A C 1
ATOM 2519 O O . THR A 1 305 ? -64.284 -1.053 89.931 1.00 84.19 305 THR A O 1
ATOM 2522 N N . LYS A 1 306 ? -63.017 -2.419 91.184 1.00 84.62 306 LYS A N 1
ATOM 2523 C CA . LYS A 1 306 ? -63.502 -1.904 92.462 1.00 84.62 306 LYS A CA 1
ATOM 2524 C C . LYS A 1 306 ? -62.796 -0.629 92.937 1.00 84.62 306 LYS A C 1
ATOM 2526 O O . LYS A 1 306 ? -63.475 0.327 93.284 1.00 84.62 306 LYS A O 1
ATOM 2531 N N . CYS A 1 307 ? -61.466 -0.629 93.049 1.00 84.12 307 CYS A N 1
ATOM 2532 C CA . CYS A 1 307 ? -60.738 0.508 93.636 1.00 84.12 307 CYS A CA 1
ATOM 2533 C C . CYS A 1 307 ? -60.164 1.479 92.597 1.00 84.12 307 CYS A C 1
ATOM 2535 O O . CYS A 1 307 ? -59.666 2.534 92.969 1.00 84.12 307 CYS A O 1
ATOM 2537 N N . GLY A 1 308 ? -60.201 1.138 91.307 1.00 79.62 308 GLY A N 1
ATOM 2538 C CA . GLY A 1 308 ? -59.648 1.963 90.231 1.00 79.62 308 GLY A CA 1
ATOM 2539 C C . GLY A 1 308 ? -58.116 2.019 90.178 1.00 79.62 308 GLY A C 1
ATOM 2540 O O . GLY A 1 308 ? -57.570 2.526 89.198 1.00 79.62 308 GLY A O 1
ATOM 2541 N N . GLU A 1 309 ? -57.415 1.480 91.180 1.00 82.75 309 GLU A N 1
ATOM 2542 C CA . GLU A 1 309 ? -55.954 1.387 91.192 1.00 82.75 309 GLU A CA 1
ATOM 2543 C C . GLU A 1 309 ? -55.456 0.408 90.118 1.00 82.75 309 GLU A C 1
ATOM 2545 O O . GLU A 1 309 ? -56.107 -0.598 89.807 1.00 82.75 309 GLU A O 1
ATOM 2550 N N . GLY A 1 310 ? -54.295 0.714 89.533 1.00 78.94 310 GLY A N 1
ATOM 2551 C CA . GLY A 1 310 ? -53.637 -0.167 88.569 1.00 78.94 310 GLY A CA 1
ATOM 2552 C C . GLY A 1 310 ? -53.207 -1.475 89.231 1.00 78.94 310 GLY A C 1
ATOM 2553 O O . GLY A 1 310 ? -52.705 -1.466 90.355 1.00 78.94 310 GLY A O 1
ATOM 2554 N N . ILE A 1 311 ? -53.409 -2.604 88.551 1.00 77.69 311 ILE A N 1
ATOM 2555 C CA . ILE A 1 311 ? -52.978 -3.905 89.068 1.00 77.69 311 ILE A CA 1
ATOM 2556 C C . ILE A 1 311 ? -51.452 -4.009 88.874 1.00 77.69 311 ILE A C 1
ATOM 2558 O O . ILE A 1 311 ? -50.982 -3.943 87.739 1.00 77.69 311 ILE A O 1
ATOM 2562 N N . PRO A 1 312 ? -50.651 -4.146 89.949 1.00 72.50 312 PRO A N 1
ATOM 2563 C CA . PRO A 1 312 ? -49.200 -3.954 89.886 1.00 72.50 312 PRO A CA 1
ATOM 2564 C C . PRO A 1 312 ? -48.457 -5.045 89.105 1.00 72.50 312 PRO A C 1
ATOM 2566 O O . PRO A 1 312 ? -47.356 -4.792 88.615 1.00 72.50 312 PRO A O 1
ATOM 2569 N N . ARG A 1 313 ? -49.028 -6.251 88.979 1.00 76.69 313 ARG A N 1
ATOM 2570 C CA . ARG A 1 313 ? -48.490 -7.323 88.133 1.00 76.69 313 ARG A CA 1
ATOM 2571 C C . ARG A 1 313 ? -49.624 -8.062 87.421 1.00 76.69 313 ARG A C 1
ATOM 2573 O O . ARG A 1 313 ? -50.599 -8.425 88.076 1.00 76.69 313 ARG A O 1
ATOM 2580 N N . PRO A 1 314 ? -49.490 -8.366 86.118 1.00 69.38 314 PRO A N 1
ATOM 2581 C CA . PRO A 1 314 ? -50.477 -9.158 85.380 1.00 69.38 314 PRO A CA 1
ATOM 2582 C C . PRO A 1 314 ? -50.749 -10.543 85.987 1.00 69.38 314 PRO A C 1
ATOM 2584 O O . PRO A 1 314 ? -51.860 -11.051 85.879 1.00 69.38 314 PRO A O 1
ATOM 2587 N N . SER A 1 315 ? -49.754 -11.142 86.653 1.00 79.19 315 SER A N 1
ATOM 2588 C CA . SER A 1 315 ? -49.884 -12.418 87.373 1.00 79.19 315 SER A CA 1
ATOM 2589 C C . SER A 1 315 ? -50.836 -12.362 88.570 1.00 79.19 315 SER A C 1
ATOM 2591 O O . SER A 1 315 ? -51.291 -13.405 89.030 1.00 79.19 315 SER A O 1
ATOM 2593 N N . ASP A 1 316 ? -51.138 -11.161 89.066 1.00 77.75 316 ASP A N 1
ATOM 2594 C CA . ASP A 1 316 ? -51.870 -10.942 90.316 1.00 77.75 316 ASP A CA 1
ATOM 2595 C C . ASP A 1 316 ? -53.329 -10.515 90.051 1.00 77.75 316 ASP A C 1
ATOM 2597 O O . ASP A 1 316 ? -54.063 -10.144 90.970 1.00 77.75 316 ASP A O 1
ATOM 2601 N N . VAL A 1 317 ? -53.765 -10.557 88.784 1.00 80.50 317 VAL A N 1
ATOM 2602 C CA . VAL A 1 317 ? -55.140 -10.253 88.375 1.00 80.50 317 VAL A CA 1
ATOM 2603 C C . VAL A 1 317 ? -56.074 -11.358 88.869 1.00 80.50 317 VAL A C 1
ATOM 2605 O O . VAL A 1 317 ? -56.024 -12.498 88.409 1.00 80.50 317 VAL A O 1
ATOM 2608 N N . PHE A 1 318 ? -56.998 -11.007 89.761 1.00 78.31 318 PHE A N 1
ATOM 2609 C CA . PHE A 1 318 ? -58.104 -11.884 90.137 1.00 78.31 318 PHE A CA 1
ATOM 2610 C C . PHE A 1 318 ? -59.297 -11.609 89.223 1.00 78.31 318 PHE A C 1
ATOM 2612 O O . PHE A 1 318 ? -59.914 -10.552 89.331 1.00 78.31 318 PHE A O 1
ATOM 2619 N N . VAL A 1 319 ? -59.640 -12.552 88.343 1.00 81.69 319 VAL A N 1
ATOM 2620 C CA . VAL A 1 319 ? -60.818 -12.446 87.467 1.00 81.69 319 VAL A CA 1
ATOM 2621 C C . VAL A 1 319 ? -62.006 -13.143 88.120 1.00 81.69 319 VAL A C 1
ATOM 2623 O O . VAL A 1 319 ? -61.927 -14.317 88.484 1.00 81.69 319 VAL A O 1
ATOM 2626 N N . ARG A 1 320 ? -63.127 -12.432 88.269 1.00 81.19 320 ARG A N 1
ATOM 2627 C CA . ARG A 1 320 ? -64.398 -13.020 88.715 1.00 81.19 320 ARG A CA 1
ATOM 2628 C C . ARG A 1 320 ? -65.529 -12.435 87.877 1.00 81.19 320 ARG A C 1
ATOM 2630 O O . ARG A 1 320 ? -65.692 -11.220 87.862 1.00 81.19 320 ARG A O 1
ATOM 2637 N N . SER A 1 321 ? -66.274 -13.294 87.180 1.00 80.56 321 SER A N 1
ATOM 2638 C CA . SER A 1 321 ? -67.322 -12.885 86.227 1.00 80.56 321 SER A CA 1
ATOM 2639 C C . SER A 1 321 ? -66.809 -11.904 85.160 1.00 80.56 321 SER A C 1
ATOM 2641 O O . SER A 1 321 ? -67.425 -10.874 84.924 1.00 80.56 321 SER A O 1
ATOM 2643 N N . GLU A 1 322 ? -65.641 -12.198 84.576 1.00 84.62 322 GLU A N 1
ATOM 2644 C CA . GLU A 1 322 ? -64.967 -11.394 83.532 1.00 84.62 322 GLU A CA 1
ATOM 2645 C C . GLU A 1 322 ? -64.451 -10.003 83.960 1.00 84.62 322 GLU A C 1
ATOM 2647 O O . GLU A 1 322 ? -63.806 -9.319 83.169 1.00 84.62 322 GLU A O 1
ATOM 2652 N N . LEU A 1 323 ? -64.631 -9.599 85.224 1.00 83.50 323 LEU A N 1
ATOM 2653 C CA . LEU A 1 323 ? -64.118 -8.329 85.753 1.00 83.50 323 LEU A CA 1
ATOM 2654 C C . LEU A 1 323 ? -62.756 -8.509 86.466 1.00 83.50 323 LEU A C 1
ATOM 2656 O O . LEU A 1 323 ? -62.621 -9.433 87.280 1.00 83.50 323 LEU A O 1
ATOM 2660 N N . PRO A 1 324 ? -61.744 -7.656 86.193 1.00 85.44 324 PRO A N 1
ATOM 2661 C CA . PRO A 1 324 ? -60.416 -7.730 86.809 1.00 85.44 324 PRO A CA 1
ATOM 2662 C C . PRO A 1 324 ? -60.336 -7.016 88.174 1.00 85.44 324 PRO A C 1
ATOM 2664 O O . PRO A 1 324 ? -60.713 -5.853 88.324 1.00 85.44 324 PRO A O 1
ATOM 2667 N N . PHE A 1 325 ? -59.752 -7.675 89.179 1.00 82.94 325 PHE A N 1
ATOM 2668 C CA . PHE A 1 325 ? -59.550 -7.123 90.526 1.00 82.94 325 PHE A CA 1
ATOM 2669 C C . PHE A 1 325 ? -58.085 -7.230 90.981 1.00 82.94 325 PHE A C 1
ATOM 2671 O O . PHE A 1 325 ? -57.422 -8.226 90.706 1.00 82.94 325 PHE A O 1
ATOM 2678 N N . CYS A 1 326 ? -57.591 -6.241 91.742 1.00 87.00 326 CYS A N 1
ATOM 2679 C CA . CYS A 1 326 ? -56.215 -6.232 92.278 1.00 87.00 326 CYS A CA 1
ATOM 2680 C C . CYS A 1 326 ? -55.996 -7.164 93.483 1.00 87.00 326 CYS A C 1
ATOM 2682 O O . CYS A 1 326 ? -54.866 -7.389 93.901 1.00 87.00 326 CYS A O 1
ATOM 2684 N N . SER A 1 327 ? -57.068 -7.665 94.100 1.00 88.00 327 SER A N 1
ATOM 2685 C CA . SER A 1 327 ? -56.989 -8.584 95.237 1.00 88.00 327 SER A CA 1
ATOM 2686 C C . SER A 1 327 ? -58.305 -9.328 95.446 1.00 88.00 327 SER A C 1
ATOM 2688 O O . SER A 1 327 ? -59.385 -8.845 95.089 1.00 88.00 327 SER A O 1
ATOM 2690 N N . THR A 1 328 ? -58.238 -10.474 96.126 1.00 82.69 328 THR A N 1
ATOM 2691 C CA . THR A 1 328 ? -59.420 -11.235 96.572 1.00 82.69 328 THR A CA 1
ATOM 2692 C C . THR A 1 328 ? -60.347 -10.429 97.486 1.00 82.69 328 THR A C 1
ATOM 2694 O O . THR A 1 328 ? -61.554 -10.668 97.504 1.00 82.69 328 THR A O 1
ATOM 2697 N N . LYS A 1 329 ? -59.818 -9.439 98.221 1.00 84.75 329 LYS A N 1
ATOM 2698 C CA . LYS A 1 329 ? -60.625 -8.507 99.023 1.00 84.75 329 LYS A CA 1
ATOM 2699 C C . LYS A 1 329 ? -61.470 -7.592 98.136 1.00 84.75 329 LYS A C 1
ATOM 2701 O O . LYS A 1 329 ? -62.663 -7.426 98.397 1.00 84.75 329 LYS A O 1
ATOM 2706 N N . CYS A 1 330 ? -60.885 -7.035 97.075 1.00 85.12 330 CYS A N 1
ATOM 2707 C CA . CYS A 1 330 ? -61.610 -6.187 96.128 1.00 85.12 330 CYS A CA 1
ATOM 2708 C C . CYS A 1 330 ? -62.676 -6.967 95.350 1.00 85.12 330 CYS A C 1
ATOM 2710 O O . CYS A 1 330 ? -63.785 -6.466 95.190 1.00 85.12 330 CYS A O 1
ATOM 2712 N N . SER A 1 331 ? -62.391 -8.210 94.946 1.00 86.88 331 SER A N 1
ATOM 2713 C CA . SER A 1 331 ? -63.378 -9.030 94.231 1.00 86.88 331 SER A CA 1
ATOM 2714 C C . SER A 1 331 ? -64.550 -9.445 95.118 1.00 86.88 331 SER A C 1
ATOM 2716 O O . SER A 1 331 ? -65.696 -9.345 94.703 1.00 86.88 331 SER A O 1
ATOM 2718 N N . ARG A 1 332 ? -64.313 -9.878 96.364 1.00 82.44 332 ARG A N 1
ATOM 2719 C CA . ARG A 1 332 ? -65.401 -10.281 97.277 1.00 82.44 332 ARG A CA 1
ATOM 2720 C C . ARG A 1 332 ? -66.335 -9.133 97.621 1.00 82.44 332 ARG A C 1
ATOM 2722 O O . ARG A 1 332 ? -67.535 -9.334 97.708 1.00 82.44 332 ARG A O 1
ATOM 2729 N N . SER A 1 333 ? -65.779 -7.946 97.801 1.00 78.31 333 SER A N 1
ATOM 2730 C CA . SER A 1 333 ? -66.530 -6.793 98.278 1.00 78.31 333 SER A CA 1
ATOM 2731 C C . SER A 1 333 ? -67.244 -6.013 97.166 1.00 78.31 333 SER A C 1
ATOM 2733 O O . SER A 1 333 ? -67.927 -5.047 97.471 1.00 78.31 333 SER A O 1
ATOM 2735 N N . HIS A 1 334 ? -67.057 -6.357 95.890 1.00 80.25 334 HIS A N 1
ATOM 2736 C CA . HIS A 1 334 ? -67.852 -5.807 94.782 1.00 80.25 334 HIS A CA 1
ATOM 2737 C C . HIS A 1 334 ? -69.194 -6.549 94.605 1.00 80.25 334 HIS A C 1
ATOM 2739 O O . HIS A 1 334 ? -70.123 -6.007 94.021 1.00 80.25 334 HIS A O 1
ATOM 2745 N N . PHE A 1 335 ? -69.286 -7.798 95.075 1.00 76.06 335 PHE A N 1
ATOM 2746 C CA . PHE A 1 335 ? -70.471 -8.661 94.932 1.00 76.06 335 PHE A CA 1
ATOM 2747 C C . PHE A 1 335 ? -71.226 -8.895 96.255 1.00 76.06 335 PHE A C 1
ATOM 2749 O O . PHE A 1 335 ? -72.129 -9.728 96.300 1.00 76.06 335 PHE A O 1
ATOM 2756 N N . LEU A 1 336 ? -70.815 -8.201 97.317 1.00 71.31 336 LEU A N 1
ATOM 2757 C CA . LEU A 1 336 ? -71.545 -8.034 98.575 1.00 71.31 336 LEU A CA 1
ATOM 2758 C C . LEU A 1 336 ? -72.123 -6.626 98.567 1.00 71.31 336 LEU A C 1
ATOM 2760 O O . LEU A 1 336 ? -73.293 -6.485 98.973 1.00 71.31 336 LEU A O 1
#

Foldseek 3Di:
DDDLLVQLLVCLLVVNQADPVPRHHDDLVNQVVSQVVVVVVCVVCVVDPPFDDQPDGSSRSVVLSVVLPDPDDPPCVVVSVVVSVVSSVVSCVSRVGVPVVPVPPPPDPPDDPPDPPVVVCVVVVVVVVVVVVVVPPDDDDDPPDPPDDPDPPPPDPDPCPVCVVVVVVVVVVVVVVVVVVVVVVVVVVVVVVVVVVVVVVVVVVVVVVVVVVVVVVVVVVVVVVVVVVVVVVVVVVVVVVVVVVVVVVVVVVVVVVVVVVVVVVVVVVVVVVVVVVVVVVVVVVVVVVVVVVVVLVVLQQQAAPQPRHGQNDSVQWDADPNGTHNHPVRVVVVVD